Protein 6AR2 (pdb70)

Nearest PDB structures (foldseek):
  6ar2-assembly2_B  TM=9.999E-01  e=6.742E-25  Homo sapiens
  6a8w-assembly1_A  TM=8.180E-01  e=4.753E-08  Saccharomyces cerevisiae S288C
  4jon-assembly3_C  TM=7.088E-01  e=3.615E-04  Homo sapiens
  5z57-assembly1_X  TM=7.179E-01  e=4.543E-03  Homo sapiens
  5z58-assembly1_X  TM=6.685E-01  e=5.305E-03  Homo sapiens

InterPro domains:
  IPR000253 Forkhead-associated (FHA) domain [PF00498] (28-106)
  IPR000253 Forkhead-associated (FHA) domain [PS50006] (28-85)
  IPR000253 Forkhead-associated (FHA) domain [SM00240] (27-85)
  IPR008984 SMAD/FHA domain superfamily [SSF49879] (6-110)
  IPR051176 Centrosomal and Immune Signaling Modulators [PTHR15715] (25-823)
  IPR060406 SLMAP-like, first coiled-coil [PF27557] (163-230)
  IPR060407 Sarcolemmal membrane-associated protein, first coiled-coil [cd21911] (163-225)
  IPR060659 CCDC136/SLMAP, coiled-coil domain [PF28341] (496-789)

Structure (mmCIF, N/CA/C/O backbone):
data_6AR2
#
_entry.id   6AR2
#
_cell.length_a   38.758
_cell.length_b   70.534
_cell.length_c   91.015
_cell.angle_alpha   90.00
_cell.angle_beta   90.00
_cell.angle_gamma   90.00
#
_symmetry.space_group_name_H-M   'P 21 21 21'
#
loop_
_entity.id
_entity.type
_entity.pdbx_description
1 polymer 'Sarcolemmal membrane-associated protein'
2 polymer ASP-GLY-TPO-MET-LYS-ARG
3 water water
#
loop_
_atom_site.group_PDB
_atom_site.id
_atom_site.type_symbol
_atom_site.label_atom_id
_atom_site.label_alt_id
_atom_site.label_comp_id
_atom_site.label_asym_id
_atom_site.label_entity_id
_atom_site.label_seq_id
_atom_site.pdbx_PDB_ins_code
_atom_site.Cartn_x
_atom_site.Cartn_y
_atom_site.Cartn_z
_atom_site.occupancy
_atom_site.B_iso_or_equiv
_atom_site.auth_seq_id
_atom_site.auth_comp_id
_atom_site.auth_asym_id
_atom_site.auth_atom_id
_atom_site.pdbx_PDB_model_num
ATOM 1 N N . PRO A 1 2 ? 21.939 139.105 119.247 1.00 65.73 2 PRO A N 1
ATOM 2 C CA . PRO A 1 2 ? 20.865 140.012 119.662 1.00 52.61 2 PRO A CA 1
ATOM 3 C C . PRO A 1 2 ? 20.362 140.872 118.501 1.00 39.08 2 PRO A C 1
ATOM 4 O O . PRO A 1 2 ? 21.057 141.037 117.507 1.00 54.73 2 PRO A O 1
ATOM 15 N N . SER A 1 3 ? 19.156 141.407 118.637 1.00 39.66 3 SER A N 1
ATOM 16 C CA . SER A 1 3 ? 18.549 142.161 117.554 1.00 37.44 3 SER A CA 1
ATOM 17 C C . SER A 1 3 ? 18.813 143.646 117.724 1.00 32.00 3 SER A C 1
ATOM 18 O O . SER A 1 3 ? 18.910 144.150 118.849 1.00 33.18 3 SER A O 1
ATOM 25 N N . ALA A 1 4 ? 18.916 144.347 116.590 1.00 31.72 4 ALA A N 1
ATOM 26 C CA . ALA A 1 4 ? 18.835 145.799 116.609 1.00 26.27 4 ALA A CA 1
ATOM 27 C C . ALA A 1 4 ? 17.487 146.238 117.151 1.00 25.29 4 ALA A C 1
ATOM 28 O O . ALA A 1 4 ? 16.492 145.517 117.057 1.00 29.35 4 ALA A O 1
ATOM 35 N N . LEU A 1 5 ? 17.451 147.438 117.731 1.00 26.95 5 LEU A N 1
ATOM 36 C CA . LEU A 1 5 ? 16.277 147.918 118.448 1.00 26.24 5 LEU A CA 1
ATOM 37 C C . LEU A 1 5 ? 15.979 149.356 118.070 1.00 22.95 5 LEU A C 1
ATOM 38 O O . LEU A 1 5 ? 16.885 150.191 118.032 1.00 25.29 5 LEU A O 1
ATOM 54 N N . ALA A 1 6 ? 14.713 149.638 117.786 1.00 24.61 6 ALA A N 1
ATOM 55 C CA . ALA A 1 6 ? 14.233 150.996 117.574 1.00 24.14 6 ALA A CA 1
ATOM 56 C C . ALA A 1 6 ? 13.227 151.331 118.667 1.00 24.55 6 ALA A C 1
ATOM 57 O O . ALA A 1 6 ? 12.309 150.545 118.927 1.00 27.81 6 ALA A O 1
ATOM 64 N N . ILE A 1 7 ? 13.401 152.487 119.310 1.00 22.86 7 ILE A N 1
ATOM 65 C CA . ILE A 1 7 ? 12.449 152.988 120.305 1.00 23.17 7 ILE A CA 1
ATOM 66 C C . ILE A 1 7 ? 11.807 154.245 119.736 1.00 22.96 7 ILE A C 1
ATOM 67 O O . ILE A 1 7 ? 12.513 155.203 119.397 1.00 24.79 7 ILE A O 1
ATOM 83 N N . PHE A 1 8 ? 10.475 154.235 119.628 1.00 24.36 8 PHE A N 1
ATOM 84 C CA . PHE A 1 8 ? 9.715 155.390 119.157 1.00 24.09 8 PHE A CA 1
ATOM 85 C C . PHE A 1 8 ? 9.106 156.088 120.365 1.00 20.93 8 PHE A C 1
ATOM 86 O O . PHE A 1 8 ? 8.337 155.469 121.115 1.00 23.07 8 PHE A O 1
ATOM 103 N N . THR A 1 9 ? 9.450 157.360 120.570 1.00 24.52 9 THR A N 1
ATOM 104 C CA . THR A 1 9 ? 8.836 158.133 121.641 1.00 25.28 9 THR A CA 1
ATOM 105 C C . THR A 1 9 ? 8.064 159.321 121.084 1.00 24.08 9 THR A C 1
ATOM 106 O O . THR A 1 9 ? 8.459 159.936 120.086 1.00 26.28 9 THR A O 1
ATOM 117 N N . CYS A 1 10 ? 6.953 159.633 121.733 1.00 24.34 10 CYS A N 1
ATOM 118 C CA . CYS A 1 10 ? 6.005 160.599 121.209 1.00 23.11 10 CYS A CA 1
ATOM 119 C C . CYS A 1 10 ? 6.439 162.043 121.488 1.00 26.35 10 CYS A C 1
ATOM 120 O O . CYS A 1 10 ? 6.835 162.384 122.607 1.00 28.48 10 CYS A O 1
ATOM 128 N N . ARG A 1 11 ? 6.357 162.900 120.479 1.00 24.62 11 ARG A N 1
ATOM 129 C CA . ARG A 1 11 ? 6.743 164.301 120.608 1.00 24.74 11 ARG A CA 1
ATOM 130 C C . ARG A 1 11 ? 5.540 165.191 120.842 1.00 25.78 11 ARG A C 1
ATOM 131 O O . ARG A 1 11 ? 4.399 164.780 120.607 1.00 28.29 11 ARG A O 1
ATOM 152 N N . PRO A 1 12 ? 5.748 166.430 121.296 1.00 27.37 12 PRO A N 1
ATOM 153 C CA . PRO A 1 12 ? 4.600 167.224 121.763 1.00 28.68 12 PRO A CA 1
ATOM 154 C C . PRO A 1 12 ? 3.586 167.546 120.681 1.00 36.68 12 PRO A C 1
ATOM 155 O O . PRO A 1 12 ? 2.406 167.719 121.002 1.00 37.45 12 PRO A O 1
ATOM 166 N N . ASN A 1 13 ? 3.996 167.654 119.424 1.00 32.12 13 ASN A N 1
ATOM 167 C CA . ASN A 1 13 ? 3.075 168.000 118.351 1.00 35.59 13 ASN A CA 1
ATOM 168 C C . ASN A 1 13 ? 2.506 166.764 117.668 1.00 38.54 13 ASN A C 1
ATOM 169 O O . ASN A 1 13 ? 2.009 166.861 116.538 1.00 38.44 13 ASN A O 1
ATOM 180 N N . SER A 1 14 ? 2.560 165.613 118.334 1.00 30.74 14 SER A N 1
ATOM 181 C CA . SER A 1 14 ? 2.091 164.355 117.778 1.00 27.87 14 SER A CA 1
ATOM 182 C C . SER A 1 14 ? 0.699 164.026 118.297 1.00 28.64 14 SER A C 1
ATOM 183 O O . SER A 1 14 ? 0.335 164.360 119.427 1.00 28.73 14 SER A O 1
ATOM 191 N N . HIS A 1 15 ? -0.047 163.299 117.475 1.00 27.61 15 HIS A N 1
ATOM 192 C CA . HIS A 1 15 ? -1.141 162.505 118.002 1.00 27.81 15 HIS A CA 1
ATOM 193 C C . HIS A 1 15 ? -0.570 161.578 119.070 1.00 25.03 15 HIS A C 1
ATOM 194 O O . HIS A 1 15 ? 0.478 160.965 118.843 1.00 24.60 15 HIS A O 1
ATOM 208 N N . PRO A 1 16 ? -1.166 161.506 120.260 1.00 25.96 16 PRO A N 1
ATOM 209 C CA . PRO A 1 16 ? -0.513 160.785 121.358 1.00 29.96 16 PRO A CA 1
ATOM 210 C C . PRO A 1 16 ? -0.385 159.305 121.069 1.00 27.23 16 PRO A C 1
ATOM 211 O O . PRO A 1 16 ? -1.299 158.685 120.517 1.00 29.91 16 PRO A O 1
ATOM 222 N N . PHE A 1 17 ? 0.751 158.738 121.464 1.00 25.03 17 PHE A N 1
ATOM 223 C CA . PHE A 1 17 ? 0.937 157.298 121.453 1.00 25.62 17 PHE A CA 1
ATOM 224 C C . PHE A 1 17 ? 1.920 156.913 122.552 1.00 25.98 17 PHE A C 1
ATOM 225 O O . PHE A 1 17 ? 2.738 157.728 122.999 1.00 27.23 17 PHE A O 1
ATOM 242 N N . GLN A 1 18 ? 1.815 155.657 122.988 1.00 28.79 18 GLN A N 1
ATOM 243 C CA . GLN A 1 18 ? 2.683 155.116 124.030 1.00 28.10 18 GLN A CA 1
ATOM 244 C C . GLN A 1 18 ? 3.976 154.591 123.430 1.00 25.47 18 GLN A C 1
ATOM 245 O O . GLN A 1 18 ? 3.992 154.046 122.318 1.00 26.17 18 GLN A O 1
ATOM 259 N N . GLU A 1 19 ? 5.064 154.770 124.178 1.00 25.20 19 GLU A N 1
ATOM 260 C CA . GLU A 1 19 ? 6.399 154.479 123.684 1.00 22.83 19 GLU A CA 1
ATOM 261 C C . GLU A 1 19 ? 6.474 153.059 123.137 1.00 22.67 19 GLU A C 1
ATOM 262 O O . GLU A 1 19 ? 5.966 152.116 123.743 1.00 25.12 19 GLU A O 1
ATOM 274 N N . ARG A 1 20 ? 7.129 152.904 121.982 1.00 23.96 20 ARG A N 1
ATOM 275 C CA . ARG A 1 20 ? 7.216 151.617 121.312 1.00 21.31 20 ARG A CA 1
ATOM 276 C C . ARG A 1 20 ? 8.647 151.096 121.357 1.00 25.17 20 ARG A C 1
ATOM 277 O O . ARG A 1 20 ? 9.596 151.840 121.078 1.00 26.03 20 ARG A O 1
ATOM 298 N N . HIS A 1 21 ? 8.798 149.824 121.705 1.00 25.90 21 HIS A N 1
ATOM 299 C CA . HIS A 1 21 ? 10.087 149.134 121.649 1.00 22.39 21 HIS A CA 1
ATOM 300 C C . HIS A 1 21 ? 10.006 148.073 120.556 1.00 24.68 21 HIS A C 1
ATOM 301 O O . HIS A 1 21 ? 9.401 147.016 120.749 1.00 26.52 21 HIS A O 1
ATOM 315 N N . VAL A 1 22 ? 10.641 148.339 119.422 1.00 24.23 22 VAL A N 1
ATOM 316 C CA . VAL A 1 22 ? 10.437 147.547 118.216 1.00 26.04 22 VAL A CA 1
ATOM 317 C C . VAL A 1 22 ? 11.762 146.893 117.859 1.00 25.45 22 VAL A C 1
ATOM 318 O O . VAL A 1 22 ? 12.716 147.558 117.435 1.00 25.74 22 VAL A O 1
ATOM 331 N N . TYR A 1 23 ? 11.806 145.584 117.988 1.00 26.79 23 TYR A N 1
ATOM 332 C CA . TYR A 1 23 ? 12.994 144.848 117.610 1.00 26.56 23 TYR A CA 1
ATOM 333 C C . TYR A 1 23 ? 13.001 144.626 116.103 1.00 30.11 23 TYR A C 1
ATOM 334 O O . TYR A 1 23 ? 11.960 144.379 115.484 1.00 32.37 23 TYR A O 1
ATOM 352 N N . LEU A 1 24 ? 14.176 144.813 115.492 1.00 24.50 24 LEU A N 1
ATOM 353 C CA . LEU A 1 24 ? 14.306 144.797 114.043 1.00 24.41 24 LEU A CA 1
ATOM 354 C C . LEU A 1 24 ? 15.016 143.530 113.573 1.00 30.70 24 LEU A C 1
ATOM 355 O O . LEU A 1 24 ? 15.923 143.596 112.745 1.00 37.65 24 LEU A O 1
ATOM 371 N N . ASP A 1 25 ? 14.588 142.379 114.091 1.00 34.33 25 ASP A N 1
ATOM 372 C CA . ASP A 1 25 ? 15.059 141.107 113.555 1.00 36.68 25 ASP A CA 1
ATOM 373 C C . ASP A 1 25 ? 14.693 140.976 112.085 1.00 39.99 25 ASP A C 1
ATOM 374 O O . ASP A 1 25 ? 15.481 140.463 111.281 1.00 41.70 25 ASP A O 1
ATOM 383 N N . GLU A 1 26 ? 13.512 141.450 111.713 1.00 34.63 26 GLU A N 1
ATOM 384 C CA . GLU A 1 26 ? 13.099 141.570 110.327 1.00 32.64 26 GLU A CA 1
ATOM 385 C C . GLU A 1 26 ? 12.575 142.977 110.124 1.00 26.86 26 GLU A C 1
ATOM 386 O O . GLU A 1 26 ? 12.325 143.703 111.095 1.00 28.05 26 GLU A O 1
ATOM 398 N N . PRO A 1 27 ? 12.399 143.401 108.876 1.00 24.48 27 PRO A N 1
ATOM 399 C CA . PRO A 1 27 ? 11.858 144.738 108.643 1.00 26.46 27 PRO A CA 1
ATOM 400 C C . PRO A 1 27 ? 10.462 144.843 109.233 1.00 27.90 27 PRO A C 1
ATOM 401 O O . PRO A 1 27 ? 9.676 143.892 109.190 1.00 29.58 27 PRO A O 1
ATOM 412 N N . ILE A 1 28 ? 10.156 146.018 109.757 1.00 22.70 28 ILE A N 1
ATOM 413 C CA . ILE A 1 28 ? 8.903 146.268 110.461 1.00 24.39 28 ILE A CA 1
ATOM 414 C C . ILE A 1 28 ? 8.066 147.248 109.667 1.00 21.94 28 ILE A C 1
ATOM 415 O O . ILE A 1 28 ? 8.568 148.274 109.180 1.00 23.10 28 ILE A O 1
ATOM 431 N N . LYS A 1 29 ? 6.796 146.894 109.505 1.00 21.79 29 LYS A N 1
ATOM 432 C CA . LYS A 1 29 ? 5.825 147.739 108.839 1.00 23.61 29 LYS A CA 1
ATOM 433 C C . LYS A 1 29 ? 5.316 148.809 109.787 1.00 23.97 29 LYS A C 1
ATOM 434 O O . LYS A 1 29 ? 4.828 148.513 110.881 1.00 26.19 29 LYS A O 1
ATOM 453 N N . ILE A 1 30 ? 5.429 150.041 109.364 1.00 19.62 30 ILE A N 1
ATOM 454 C CA . ILE A 1 30 ? 4.783 151.155 110.018 1.00 20.22 30 ILE A CA 1
ATOM 455 C C . ILE A 1 30 ? 3.463 151.408 109.302 1.00 20.95 30 ILE A C 1
ATOM 456 O O . ILE A 1 30 ? 3.444 151.566 108.083 1.00 21.09 30 ILE A O 1
ATOM 472 N N . GLY A 1 31 ? 2.364 151.452 110.046 1.00 21.02 31 GLY A N 1
ATOM 473 C CA . GLY A 1 31 ? 1.102 151.697 109.381 1.00 23.53 31 GLY A CA 1
ATOM 474 C C . GLY A 1 31 ? -0.047 151.822 110.342 1.00 20.74 31 GLY A C 1
ATOM 475 O O . GLY A 1 31 ? 0.106 151.716 111.561 1.00 22.30 31 GLY A O 1
ATOM 479 N N . ARG A 1 32 ? -1.211 152.048 109.759 1.00 21.36 32 ARG A N 1
ATOM 480 C CA . ARG A 1 32 ? -2.406 152.331 110.535 1.00 23.75 32 ARG A CA 1
ATOM 481 C C . ARG A 1 32 ? -3.020 151.045 111.069 1.00 23.51 32 ARG A C 1
ATOM 482 O O . ARG A 1 32 ? -3.000 149.996 110.414 1.00 27.79 32 ARG A O 1
ATOM 503 N N . SER A 1 33 ? -3.585 151.160 112.279 1.00 26.14 33 SER A N 1
ATOM 504 C CA . SER A 1 33 ? -4.331 150.092 112.927 1.00 27.20 33 SER A CA 1
ATOM 505 C C . SER A 1 33 ? -5.557 149.677 112.114 1.00 29.91 33 SER A C 1
ATOM 506 O O . SER A 1 33 ? -6.296 150.519 111.624 1.00 29.39 33 SER A O 1
ATOM 514 N N . VAL A 1 34 ? -5.754 148.358 111.996 1.00 35.36 34 VAL A N 1
ATOM 515 C CA . VAL A 1 34 ? -6.941 147.740 111.417 1.00 60.69 34 VAL A CA 1
ATOM 516 C C . VAL A 1 34 ? -7.121 146.411 112.137 1.00 50.83 34 VAL A C 1
ATOM 517 O O . VAL A 1 34 ? -6.169 145.846 112.683 1.00 62.63 34 VAL A O 1
ATOM 530 N N . ALA A 1 35 ? -8.36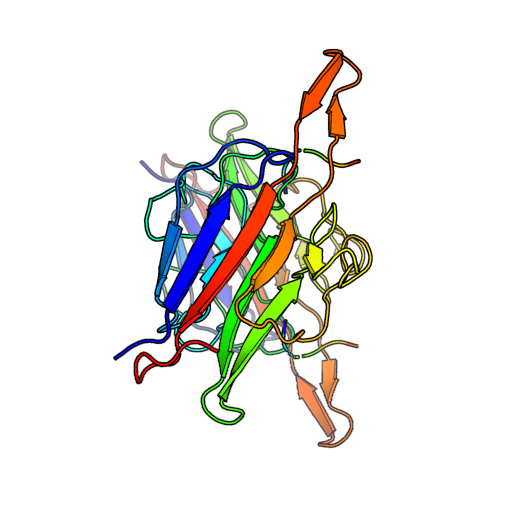2 145.919 112.168 1.00 48.01 35 ALA A N 1
ATOM 531 C CA . ALA A 1 35 ? -8.673 144.758 113.001 1.00 49.49 35 ALA A CA 1
ATOM 532 C C . ALA A 1 35 ? -7.629 143.649 112.879 1.00 78.90 35 ALA A C 1
ATOM 533 O O . ALA A 1 35 ? -7.425 142.891 113.833 1.00 72.31 35 ALA A O 1
ATOM 540 N N . ARG A 1 36 ? -6.954 143.540 111.723 1.00 95.54 36 ARG A N 1
ATOM 541 C CA . ARG A 1 36 ? -5.930 142.507 111.545 1.00 99.44 36 ARG A CA 1
ATOM 542 C C . ARG A 1 36 ? -4.609 142.865 112.233 1.00 91.88 36 ARG A C 1
ATOM 543 O O . ARG A 1 36 ? -3.852 141.964 112.616 1.00 85.07 36 ARG A O 1
ATOM 564 N N . CYS A 1 37 ? -4.315 144.152 112.414 1.00 82.48 37 CYS A N 1
ATOM 565 C CA . CYS A 1 37 ? -3.129 144.570 113.154 1.00 64.41 37 CYS A CA 1
ATOM 566 C C . CYS A 1 37 ? -3.519 145.722 114.071 1.00 44.09 37 CYS A C 1
ATOM 567 O O . CYS A 1 37 ? -3.988 146.759 113.595 1.00 45.90 37 CYS A O 1
ATOM 575 N N . ARG A 1 38 ? -3.368 145.538 115.376 1.00 40.18 38 ARG A N 1
ATOM 576 C CA . ARG A 1 38 ? -3.662 146.614 116.311 1.00 33.89 38 ARG A CA 1
ATOM 577 C C . ARG A 1 38 ? -2.379 147.150 116.916 1.00 29.23 38 ARG A C 1
ATOM 578 O O . ARG A 1 38 ? -1.342 146.477 116.901 1.00 32.19 38 ARG A O 1
ATOM 599 N N . PRO A 1 39 ? -2.410 148.374 117.447 1.00 28.78 39 PRO A N 1
ATOM 600 C CA . PRO A 1 39 ? -1.225 148.904 118.121 1.00 27.05 39 PRO A CA 1
ATOM 601 C C . PRO A 1 39 ? -0.808 148.009 119.273 1.00 26.43 39 PRO A C 1
ATOM 602 O O . PRO A 1 39 ? -1.648 147.456 119.991 1.00 29.20 39 PRO A O 1
ATOM 613 N N . ALA A 1 40 ? 0.503 147.864 119.435 1.00 26.11 40 ALA A N 1
ATOM 614 C CA . ALA A 1 40 ? 1.067 147.221 120.614 1.00 26.78 40 ALA A CA 1
ATOM 615 C C . ALA A 1 40 ? 2.349 147.941 121.016 1.00 25.24 40 ALA A C 1
ATOM 616 O O . ALA A 1 40 ? 2.999 148.612 120.208 1.00 26.56 40 ALA A O 1
ATOM 623 N N . GLN A 1 41 ? 2.719 147.766 122.284 1.00 27.70 41 GLN A N 1
ATOM 624 C CA . GLN A 1 41 ? 3.928 148.387 122.783 1.00 25.31 41 GLN A CA 1
ATOM 625 C C . GLN A 1 41 ? 5.156 147.959 121.995 1.00 24.93 41 GLN A C 1
ATOM 626 O O . GLN A 1 41 ? 6.146 148.693 121.965 1.00 26.98 41 GLN A O 1
ATOM 640 N N . ASN A 1 42 ? 5.118 146.798 121.341 1.00 25.21 42 ASN A N 1
ATOM 641 C CA . ASN A 1 42 ? 6.293 146.299 120.642 1.00 23.18 42 ASN A CA 1
ATOM 642 C C . ASN A 1 42 ? 6.093 146.271 119.141 1.00 23.38 42 ASN A C 1
ATOM 643 O O . ASN A 1 42 ? 6.779 145.508 118.453 1.00 26.36 42 ASN A O 1
ATOM 654 N N . ASN A 1 43 ? 5.181 147.097 118.617 1.00 23.22 43 ASN A N 1
ATOM 655 C CA . ASN A 1 43 ? 5.078 147.261 117.165 1.00 21.36 43 ASN A CA 1
ATOM 656 C C . ASN A 1 43 ? 4.980 148.742 116.796 1.00 22.32 43 ASN A C 1
ATOM 657 O O . ASN A 1 43 ? 5.038 149.633 117.645 1.00 22.24 43 ASN A O 1
ATOM 668 N N . ALA A 1 44 ? 4.948 149.008 115.490 1.00 22.67 44 ALA A N 1
ATOM 669 C CA . ALA A 1 44 ? 4.876 150.368 114.969 1.00 22.05 44 ALA A CA 1
ATOM 670 C C . ALA A 1 44 ? 3.576 150.560 114.188 1.00 20.69 44 ALA A C 1
ATOM 671 O O . ALA A 1 44 ? 3.526 151.163 113.103 1.00 21.84 44 ALA A O 1
ATOM 678 N N . THR A 1 45 ? 2.502 150.011 114.745 1.00 21.18 45 THR A N 1
ATOM 679 C CA . THR A 1 45 ? 1.160 150.186 114.235 1.00 22.40 45 THR A CA 1
ATOM 680 C C . THR A 1 45 ? 0.449 151.207 115.098 1.00 22.49 45 THR A C 1
ATOM 681 O O . THR A 1 45 ? 0.446 151.082 116.324 1.00 23.37 45 THR A O 1
ATOM 692 N N . PHE A 1 46 ? -0.195 152.178 114.465 1.00 23.04 46 PHE A N 1
ATOM 693 C CA . PHE A 1 46 ? -0.744 153.323 115.182 1.00 24.16 46 PHE A CA 1
ATOM 694 C C . PHE A 1 46 ? -2.211 153.533 114.847 1.00 24.53 46 PHE A C 1
ATOM 695 O O . PHE A 1 46 ? -2.607 153.490 113.675 1.00 26.16 46 PHE A O 1
ATOM 712 N N . ASP A 1 47 ? -3.000 153.832 115.872 1.00 26.15 47 ASP A N 1
ATOM 713 C CA . ASP A 1 47 ? -4.405 154.191 115.683 1.00 28.36 47 ASP A CA 1
ATOM 714 C C . ASP A 1 47 ? -4.453 155.680 115.349 1.00 31.58 47 ASP A C 1
ATOM 715 O O . ASP A 1 47 ? -4.779 156.533 116.170 1.00 34.43 47 ASP A O 1
ATOM 724 N N . CYS A 1 48 ? -4.148 155.978 114.087 1.00 26.54 48 CYS A N 1
ATOM 725 C CA . CYS A 1 48 ? -3.987 157.339 113.597 1.00 24.81 48 CYS A CA 1
ATOM 726 C C . CYS A 1 48 ? -4.492 157.364 112.165 1.00 24.29 48 CYS A C 1
ATOM 727 O O . CYS A 1 48 ? -3.906 156.695 111.318 1.00 27.23 48 CYS A O 1
ATOM 735 N N . LYS A 1 49 ? -5.557 158.127 111.903 1.00 25.72 49 LYS A N 1
ATOM 736 C CA . LYS A 1 49 ? -6.288 157.976 110.644 1.00 25.63 49 LYS A CA 1
ATOM 737 C C . LYS A 1 49 ? -5.523 158.494 109.441 1.00 28.30 49 LYS A C 1
ATOM 738 O O . LYS A 1 49 ? -5.829 158.079 108.326 1.00 26.66 49 LYS A O 1
ATOM 757 N N . VAL A 1 50 ? -4.531 159.371 109.623 1.00 25.09 50 VAL A N 1
ATOM 758 C CA . VAL A 1 50 ? -3.811 159.923 108.486 1.00 25.31 50 VAL A CA 1
ATOM 759 C C . VAL A 1 50 ? -2.619 159.071 108.090 1.00 26.53 50 VAL A C 1
ATOM 760 O O . VAL A 1 50 ? -1.936 159.403 107.117 1.00 25.44 50 VAL A O 1
ATOM 773 N N . LEU A 1 51 ? -2.366 157.972 108.792 1.00 24.64 51 LEU A N 1
ATOM 774 C CA . LEU A 1 51 ? -1.337 157.015 108.411 1.00 22.42 51 LEU A CA 1
ATOM 775 C C . LEU A 1 51 ? -1.918 156.035 107.408 1.00 22.64 51 LEU A C 1
ATOM 776 O O . LEU A 1 51 ? -3.070 155.606 107.531 1.00 24.65 51 LEU A O 1
ATOM 792 N N . SER A 1 52 ? -1.104 155.667 106.431 1.00 21.90 52 SER A N 1
ATOM 793 C CA . SER A 1 52 ? -1.508 154.671 105.462 1.00 22.38 52 SER A CA 1
ATOM 794 C C . SER A 1 52 ? -1.466 153.280 106.079 1.00 20.68 52 SER A C 1
ATOM 795 O O . SER A 1 52 ? -0.760 153.027 107.067 1.00 21.66 52 SER A O 1
ATOM 803 N N . ARG A 1 53 ? -2.251 152.368 105.503 1.00 20.32 53 ARG A N 1
ATOM 804 C CA . ARG A 1 53 ? -2.201 150.978 105.956 1.00 23.02 53 ARG A CA 1
ATOM 805 C C . ARG A 1 53 ? -0.780 150.444 105.868 1.00 21.33 53 ARG A C 1
ATOM 806 O O . ARG A 1 53 ? -0.268 149.805 106.803 1.00 24.10 53 ARG A O 1
ATOM 827 N N . ASN A 1 54 ? -0.147 150.620 104.705 1.00 20.07 54 ASN A N 1
ATOM 828 C CA . ASN A 1 54 ? 1.236 150.249 104.479 1.00 20.74 54 ASN A CA 1
ATOM 829 C C . ASN A 1 54 ? 2.018 151.539 104.277 1.00 21.80 54 ASN A C 1
ATOM 830 O O . ASN A 1 54 ? 2.300 151.943 103.150 1.00 23.43 54 ASN A O 1
ATOM 841 N N . HIS A 1 55 ? 2.414 152.168 105.374 1.00 18.86 55 HIS A N 1
ATOM 842 C CA . HIS A 1 55 ? 2.946 153.519 105.305 1.00 19.25 55 HIS A CA 1
ATOM 843 C C . HIS A 1 55 ? 4.447 153.559 105.032 1.00 20.01 55 HIS A C 1
ATOM 844 O O . HIS A 1 55 ? 4.919 154.288 104.142 1.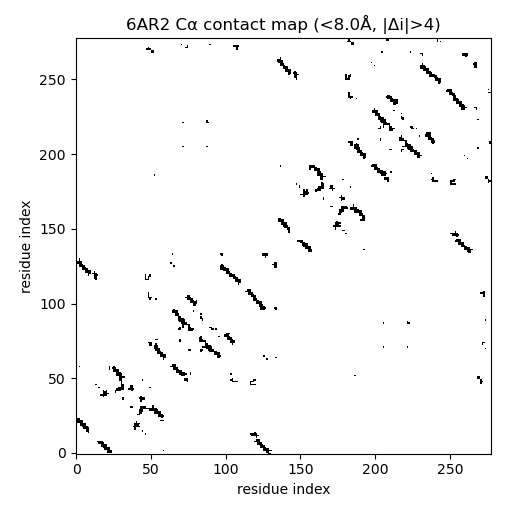00 19.92 55 HIS A O 1
ATOM 858 N N . ALA A 1 56 ? 5.214 152.750 105.752 1.00 18.36 56 ALA A N 1
ATOM 859 C CA . ALA A 1 56 ? 6.663 152.767 105.628 1.00 19.02 56 ALA A CA 1
ATOM 860 C C . ALA A 1 56 ? 7.210 151.452 106.174 1.00 19.06 56 ALA A C 1
ATOM 861 O O . ALA A 1 56 ? 6.476 150.634 106.739 1.00 20.13 56 ALA A O 1
ATOM 868 N N . LEU A 1 57 ? 8.506 151.241 105.941 1.00 20.82 57 LEU A N 1
ATOM 869 C CA . LEU A 1 57 ? 9.272 150.101 106.445 1.00 20.30 57 LEU A CA 1
ATOM 870 C C . LEU A 1 57 ? 10.475 150.652 107.189 1.00 18.52 57 LEU A C 1
ATOM 871 O O . LEU A 1 57 ? 11.098 151.629 106.738 1.00 20.69 57 LEU A O 1
ATOM 887 N N . VAL A 1 58 ? 10.833 150.008 108.310 1.00 19.56 58 VAL A N 1
ATOM 888 C CA . VAL A 1 58 ? 12.034 150.363 109.044 1.00 18.98 58 VAL A CA 1
ATOM 889 C C . VAL A 1 58 ? 12.825 149.088 109.270 1.00 20.47 58 VAL A C 1
ATOM 890 O O . VAL A 1 58 ? 12.245 148.041 109.574 1.00 21.11 58 VAL A O 1
ATOM 903 N N . TRP A 1 59 ? 14.137 149.153 109.054 1.00 20.52 59 TRP A N 1
ATOM 904 C CA . TRP A 1 59 ? 14.956 147.952 109.216 1.00 21.23 59 TRP A CA 1
ATOM 905 C C . TRP A 1 59 ? 16.406 148.316 109.479 1.00 21.82 59 TRP A C 1
ATOM 906 O O . TRP A 1 59 ? 16.823 149.463 109.349 1.00 21.65 59 TRP A O 1
ATOM 927 N N . PHE A 1 60 ? 17.161 147.301 109.880 1.00 20.03 60 PHE A N 1
ATOM 928 C CA . PHE A 1 60 ? 18.590 147.403 110.099 1.00 19.74 60 PHE A CA 1
ATOM 929 C C . PHE A 1 60 ? 19.318 146.586 109.048 1.00 21.38 60 PHE A C 1
ATOM 930 O O . PHE A 1 60 ? 18.970 145.426 108.805 1.00 23.26 60 PHE A O 1
ATOM 947 N N . ASP A 1 61 ? 20.330 147.189 108.431 1.00 23.54 61 ASP A N 1
ATOM 948 C CA . ASP A 1 61 ? 21.108 146.559 107.371 1.00 27.26 61 ASP A CA 1
ATOM 949 C C . ASP A 1 61 ? 22.467 146.158 107.931 1.00 23.26 61 ASP A C 1
ATOM 950 O O . ASP A 1 61 ? 23.296 147.013 108.261 1.00 24.58 61 ASP A O 1
ATOM 959 N N . HIS A 1 62 ? 22.702 144.847 108.029 1.00 26.19 62 HIS A N 1
ATOM 960 C CA . HIS A 1 62 ? 23.926 144.348 108.623 1.00 26.94 62 HIS A CA 1
ATOM 961 C C . HIS A 1 62 ? 25.158 144.705 107.801 1.00 25.69 62 HIS A C 1
ATOM 962 O O . HIS A 1 62 ? 26.232 144.924 108.368 1.00 29.33 62 HIS A O 1
ATOM 976 N N . LYS A 1 63 ? 25.024 144.792 106.476 1.00 25.70 63 LYS A N 1
ATOM 977 C CA . LYS A 1 63 ? 26.189 145.082 105.650 1.00 26.87 63 LYS A CA 1
ATOM 978 C C . LYS A 1 63 ? 26.719 146.489 105.898 1.00 23.61 63 LYS A C 1
ATOM 979 O O . LYS A 1 63 ? 27.937 146.687 106.007 1.00 25.87 63 LYS A O 1
ATOM 998 N N . THR A 1 64 ? 25.833 147.484 105.924 1.00 25.30 64 THR A N 1
ATOM 999 C CA . THR A 1 64 ? 26.259 148.871 106.116 1.00 23.15 64 THR A CA 1
ATOM 1000 C C . THR A 1 64 ? 26.330 149.259 107.580 1.00 25.74 64 THR A C 1
ATOM 1001 O O . THR A 1 64 ? 26.974 150.256 107.910 1.00 27.96 64 THR A O 1
ATOM 1012 N N . GLY A 1 65 ? 25.675 148.504 108.449 1.00 24.00 65 GLY A N 1
ATOM 1013 C CA . GLY A 1 65 ? 25.566 148.885 109.845 1.00 23.01 65 GLY A CA 1
ATOM 1014 C C . GLY A 1 65 ? 24.664 150.073 110.078 1.00 26.31 65 GLY A C 1
ATOM 1015 O O . GLY A 1 65 ? 24.761 150.742 111.115 1.00 25.18 65 GLY A O 1
ATOM 1019 N N . LYS A 1 66 ? 23.784 150.358 109.130 1.00 23.57 66 LYS A N 1
ATOM 1020 C CA . LYS A 1 66 ? 22.907 151.506 109.196 1.00 21.87 66 LYS A CA 1
ATOM 1021 C C . LYS A 1 66 ? 21.447 151.085 109.297 1.00 21.25 66 LYS A C 1
ATOM 1022 O O . LYS A 1 66 ? 21.055 149.982 108.896 1.00 23.28 66 LYS A O 1
ATOM 1041 N N . PHE A 1 67 ? 20.653 151.993 109.856 1.00 22.05 67 PHE A N 1
ATOM 1042 C CA . PHE A 1 67 ? 19.201 151.859 109.931 1.00 22.47 67 PHE A CA 1
ATOM 1043 C C . PHE A 1 67 ? 18.555 152.661 108.812 1.00 19.47 67 PHE A C 1
ATOM 1044 O O . PHE A 1 67 ? 19.027 153.748 108.453 1.00 21.72 67 PHE A O 1
ATOM 1061 N N . TYR A 1 68 ? 17.481 152.110 108.246 1.00 21.18 68 TYR A N 1
ATOM 1062 C CA . TYR A 1 68 ? 16.807 152.749 107.122 1.00 21.04 68 TYR A CA 1
ATOM 1063 C C . TYR A 1 68 ? 15.303 152.834 107.354 1.00 22.36 68 TYR A C 1
ATOM 1064 O O . TYR A 1 68 ? 14.680 151.967 107.976 1.00 21.27 68 TYR A O 1
ATOM 1082 N N . LEU A 1 69 ? 14.733 153.893 106.788 1.00 21.47 69 LEU A N 1
ATOM 1083 C CA . LEU A 1 69 ? 13.304 154.107 106.700 1.00 18.32 69 LEU A CA 1
ATOM 1084 C C . LEU A 1 69 ? 12.949 154.252 105.232 1.00 21.11 69 LEU A C 1
ATOM 1085 O O . LEU A 1 69 ? 13.686 154.892 104.481 1.00 22.74 69 LEU A O 1
ATOM 1101 N N . GLN A 1 70 ? 11.845 153.646 104.819 1.00 19.57 70 GLN A N 1
ATOM 1102 C CA . GLN A 1 70 ? 11.427 153.747 103.424 1.00 21.18 70 GLN A CA 1
ATOM 1103 C C . GLN A 1 70 ? 9.934 153.996 103.398 1.00 20.33 70 GLN A C 1
ATOM 1104 O O . GLN A 1 70 ? 9.184 153.219 103.988 1.00 22.76 70 GLN A O 1
ATOM 1118 N N . ASP A 1 71 ? 9.511 155.037 102.673 1.00 21.08 71 ASP A N 1
ATOM 1119 C CA . ASP A 1 71 ? 8.099 155.297 102.459 1.00 21.05 71 ASP A CA 1
ATOM 1120 C C . ASP A 1 71 ? 7.572 154.383 101.359 1.00 22.42 71 ASP A C 1
ATOM 1121 O O . ASP A 1 71 ? 8.155 154.319 100.272 1.00 22.89 71 ASP A O 1
ATOM 1130 N N . THR A 1 72 ? 6.499 153.639 101.655 1.00 21.17 72 THR A N 1
ATOM 1131 C CA . THR A 1 72 ? 5.959 152.662 100.715 1.00 21.09 72 THR A CA 1
ATOM 1132 C C . THR A 1 72 ? 4.642 153.153 100.118 1.00 22.14 72 THR A C 1
ATOM 1133 O O . THR A 1 72 ? 3.582 152.542 100.312 1.00 23.28 72 THR A O 1
ATOM 1144 N N . LYS A 1 73 ? 4.721 154.260 99.384 1.00 21.79 73 LYS A N 1
ATOM 1145 C CA . LYS A 1 73 ? 3.586 154.847 98.656 1.00 21.74 73 LYS A CA 1
ATOM 1146 C C . LYS A 1 73 ? 2.513 155.363 99.617 1.00 23.07 73 LYS A C 1
ATOM 1147 O O . LYS A 1 73 ? 1.319 155.233 99.376 1.00 26.39 73 LYS A O 1
ATOM 1166 N N . SER A 1 74 ? 2.945 155.994 100.694 1.00 21.92 74 SER A N 1
ATOM 1167 C CA . SER A 1 74 ? 1.974 156.575 101.607 1.00 23.50 74 SER A CA 1
ATOM 1168 C C . SER A 1 74 ? 1.204 157.696 100.935 1.00 23.25 74 SER A C 1
ATOM 1169 O O . SER A 1 74 ? 1.694 158.368 100.026 1.00 24.38 74 SER A O 1
ATOM 1177 N N . SER A 1 75 ? -0.020 157.914 101.418 1.00 22.11 75 SER A N 1
ATOM 1178 C CA . SER A 1 75 ? -0.842 158.982 100.899 1.00 23.37 75 SER A CA 1
ATOM 1179 C C . SER A 1 75 ? -0.366 160.356 101.350 1.00 24.59 75 SER A C 1
ATOM 1180 O O . SER A 1 75 ? -0.396 161.308 100.557 1.00 28.95 75 SER A O 1
ATOM 1188 N N . ASN A 1 76 ? 0.016 160.494 102.623 1.00 22.87 76 ASN A N 1
ATOM 1189 C CA . ASN A 1 76 ? 0.268 161.792 103.236 1.00 24.99 76 ASN A CA 1
ATOM 1190 C C . ASN A 1 76 ? 1.730 162.072 103.555 1.00 28.09 76 ASN A C 1
ATOM 1191 O O . ASN A 1 76 ? 2.027 163.185 103.992 1.00 28.39 76 ASN A O 1
ATOM 1202 N N . GLY A 1 77 ? 2.639 161.122 103.360 1.00 23.14 77 GLY A N 1
ATOM 1203 C CA . GLY A 1 77 ? 4.046 161.443 103.449 1.00 24.22 77 GLY A CA 1
ATOM 1204 C C . GLY A 1 77 ? 4.709 160.885 104.702 1.00 20.84 77 GLY A C 1
ATOM 1205 O O . GLY A 1 77 ? 4.064 160.580 105.712 1.00 22.25 77 GLY A O 1
ATOM 1209 N N . THR A 1 78 ? 6.034 160.771 104.600 1.00 20.74 78 THR A N 1
ATOM 1210 C CA . THR A 1 78 ? 6.954 160.408 105.669 1.00 19.90 78 THR A CA 1
ATOM 1211 C C . THR A 1 78 ? 8.086 161.422 105.659 1.00 21.83 78 THR A C 1
ATOM 1212 O O . THR A 1 78 ? 8.505 161.873 104.591 1.00 22.29 78 THR A O 1
ATOM 1223 N N . PHE A 1 79 ? 8.577 161.785 106.848 1.00 21.43 79 PHE A N 1
ATOM 1224 C CA . PHE A 1 79 ? 9.572 162.832 106.954 1.00 20.40 79 PHE A CA 1
ATOM 1225 C C . PHE A 1 79 ? 10.656 162.443 107.956 1.00 23.88 79 PHE A C 1
ATOM 1226 O O . PHE A 1 79 ? 10.372 161.891 109.022 1.00 23.85 79 PHE A O 1
ATOM 1243 N N . ILE A 1 80 ? 11.899 162.764 107.617 1.00 22.41 80 ILE A N 1
ATOM 1244 C CA . ILE A 1 80 ? 13.038 162.655 108.516 1.00 20.67 80 ILE A CA 1
ATOM 1245 C C . ILE A 1 80 ? 13.584 164.059 108.731 1.00 23.83 80 ILE A C 1
ATOM 1246 O O . ILE A 1 80 ? 14.037 164.706 107.772 1.00 26.3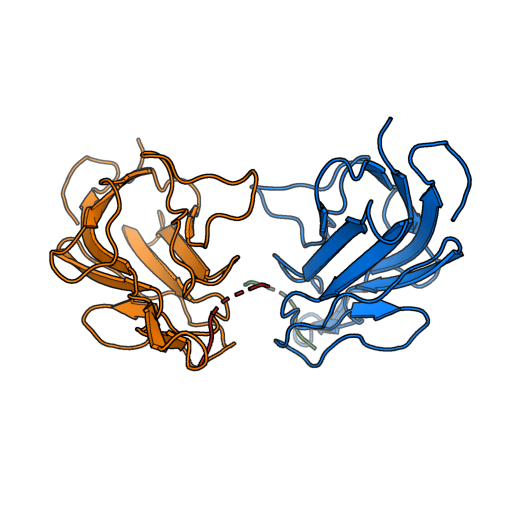5 80 ILE A O 1
ATOM 1262 N N . ASN A 1 81 ? 13.546 164.529 109.976 1.00 23.44 81 ASN A N 1
ATOM 1263 C CA . ASN A 1 81 ? 14.050 165.861 110.303 1.00 23.85 81 ASN A CA 1
ATOM 1264 C C . ASN A 1 81 ? 13.470 166.900 109.347 1.00 28.63 81 ASN A C 1
ATOM 1265 O O . ASN A 1 81 ? 14.168 167.758 108.809 1.00 30.48 81 ASN A O 1
ATOM 1276 N N . SER A 1 82 ? 12.167 166.793 109.123 1.00 27.98 82 SER A N 1
ATOM 1277 C CA . SER A 1 82 ? 11.343 167.715 108.361 1.00 29.41 82 SER A CA 1
ATOM 1278 C C . SER A 1 82 ? 11.473 167.524 106.854 1.00 33.66 82 SER A C 1
ATOM 1279 O O . SER A 1 82 ? 10.783 168.246 106.108 1.00 36.89 82 SER A O 1
ATOM 1287 N N . GLN A 1 83 ? 12.292 166.591 106.363 1.00 28.45 83 GLN A N 1
ATOM 1288 C CA . GLN A 1 83 ? 12.481 166.406 104.928 1.00 29.43 83 GLN A CA 1
ATOM 1289 C C . GLN A 1 83 ? 11.646 165.221 104.459 1.00 27.46 83 GLN A C 1
ATOM 1290 O O . GLN A 1 83 ? 11.802 164.107 104.966 1.00 25.90 83 GLN A O 1
ATOM 1304 N N . ARG A 1 84 ? 10.788 165.456 103.466 1.00 28.15 84 ARG A N 1
ATOM 1305 C CA . ARG A 1 84 ? 9.885 164.413 102.994 1.00 24.43 84 ARG A CA 1
ATOM 1306 C C . ARG A 1 84 ? 10.653 163.382 102.165 1.00 25.32 84 ARG A C 1
ATOM 1307 O O . ARG A 1 84 ? 11.524 163.735 101.360 1.00 28.38 84 ARG A O 1
ATOM 1328 N N . LEU A 1 85 ? 10.302 162.101 102.337 1.00 24.47 85 LEU A N 1
ATOM 1329 C CA . LEU A 1 85 ? 11.030 161.030 101.658 1.00 25.19 85 LEU A CA 1
ATOM 1330 C C . LEU A 1 85 ? 10.570 160.833 100.214 1.00 23.93 85 LEU A C 1
ATOM 1331 O O . LEU A 1 85 ? 11.402 160.591 99.321 1.00 27.53 85 LEU A O 1
ATOM 1347 N N . SER A 1 86 ? 9.264 160.911 99.964 1.00 25.94 86 SER A N 1
ATOM 1348 C CA . SER A 1 86 ? 8.730 160.696 98.625 1.00 27.51 86 SER A CA 1
ATOM 1349 C C . SER A 1 86 ? 7.442 161.479 98.453 1.00 25.50 86 SER A C 1
ATOM 1350 O O . SER A 1 86 ? 6.784 161.854 99.423 1.00 25.88 86 SER A O 1
ATOM 1358 N N . ARG A 1 87 ? 7.073 161.709 97.190 1.00 26.92 87 ARG A N 1
ATOM 1359 C CA . ARG A 1 87 ? 5.790 162.303 96.863 1.00 29.99 87 ARG A CA 1
ATOM 1360 C C . ARG A 1 87 ? 4.668 161.347 97.225 1.00 25.27 87 ARG A C 1
ATOM 1361 O O . ARG A 1 87 ? 4.880 160.153 97.420 1.00 27.27 87 ARG A O 1
ATOM 1382 N N . GLY A 1 88 ? 3.461 161.895 97.321 1.00 27.90 88 GLY A N 1
ATOM 1383 C CA . GLY A 1 88 ? 2.295 161.083 97.591 1.00 29.22 88 GLY A CA 1
ATOM 1384 C C . GLY A 1 88 ? 2.199 159.916 96.630 1.00 25.52 88 GLY A C 1
ATOM 1385 O O . GLY A 1 88 ? 2.369 160.078 95.421 1.00 27.97 88 GLY A O 1
ATOM 1389 N N . SER A 1 89 ? 1.955 158.727 97.179 1.00 27.74 89 SER A N 1
ATOM 1390 C CA . SER A 1 89 ? 1.763 157.501 96.424 1.00 26.01 89 SER A CA 1
ATOM 1391 C C . SER A 1 89 ? 3.005 157.067 95.664 1.00 30.18 89 SER A C 1
ATOM 1392 O O . SER A 1 89 ? 2.890 156.288 94.724 1.00 31.79 89 SER A O 1
ATOM 1400 N N . GLU A 1 90 ? 4.186 157.554 96.043 1.00 26.40 90 GLU A N 1
ATOM 1401 C CA . GLU A 1 90 ? 5.453 157.129 95.467 1.00 26.56 90 GLU A CA 1
ATOM 1402 C C . GLU A 1 90 ? 6.301 156.467 96.540 1.00 25.88 90 GLU A C 1
ATOM 1403 O O . GLU A 1 90 ? 6.156 156.744 97.734 1.00 26.45 90 GLU A O 1
ATOM 1415 N N . GLU A 1 91 ? 7.150 155.543 96.111 1.00 29.12 91 GLU A N 1
ATOM 1416 C CA . GLU A 1 91 ? 8.058 154.890 97.029 1.00 27.66 91 GLU A CA 1
ATOM 1417 C C . GLU A 1 91 ? 9.376 155.650 97.098 1.00 24.65 91 GLU A C 1
ATOM 1418 O O . GLU A 1 91 ? 9.884 156.126 96.080 1.00 31.22 91 GLU A O 1
ATOM 1430 N N . SER A 1 92 ? 9.912 155.759 98.269 1.00 24.40 92 SER A N 1
ATOM 1431 C CA . SER A 1 92 ? 11.214 156.378 98.434 1.00 27.78 92 SER A CA 1
ATOM 1432 C C . SER A 1 92 ? 12.295 155.319 98.333 1.00 27.03 92 SER A C 1
ATOM 1433 O O . SER A 1 92 ? 12.023 154.121 98.461 1.00 27.09 92 SER A O 1
ATOM 1441 N N . PRO A 1 93 ? 13.533 155.726 98.074 1.00 26.74 93 PRO A N 1
ATOM 1442 C CA . PRO A 1 93 ? 14.656 154.848 98.348 1.00 25.90 93 PRO A CA 1
ATOM 1443 C C . PRO A 1 93 ? 14.781 154.624 99.841 1.00 24.47 93 PRO A C 1
ATOM 1444 O O . PRO A 1 93 ? 14.123 155.302 100.642 1.00 25.55 93 PRO A O 1
ATOM 1455 N N . PRO A 1 94 ? 15.622 153.695 100.260 1.00 26.28 94 PRO A N 1
ATOM 1456 C CA . PRO A 1 94 ? 15.964 153.623 101.684 1.00 25.46 94 PRO A CA 1
ATOM 1457 C C . PRO A 1 94 ? 16.696 154.886 102.109 1.00 27.00 94 PRO A C 1
ATOM 1458 O O . PRO A 1 94 ? 17.630 155.343 101.433 1.00 28.98 94 PRO A O 1
ATOM 1469 N N . CYS A 1 95 ? 16.264 155.449 103.235 1.00 22.63 95 CYS A N 1
ATOM 1470 C CA . CYS A 1 95 ? 16.799 156.701 103.749 1.00 22.95 95 CYS A CA 1
ATOM 1471 C C . CYS A 1 95 ? 17.337 156.443 105.149 1.00 21.48 95 CYS A C 1
ATOM 1472 O O . CYS A 1 95 ? 16.615 155.948 106.018 1.00 23.11 95 CYS A O 1
ATOM 1480 N N . GLU A 1 96 ? 18.610 156.757 105.361 1.00 23.91 96 GLU A N 1
ATOM 1481 C CA . GLU A 1 96 ? 19.232 156.435 106.640 1.00 22.10 96 GLU A CA 1
ATOM 1482 C C . GLU A 1 96 ? 18.633 157.245 107.777 1.00 26.51 96 GLU A C 1
ATOM 1483 O O . GLU A 1 96 ? 18.384 158.448 107.643 1.00 26.24 96 GLU A O 1
ATOM 1495 N N . ILE A 1 97 ? 18.405 156.572 108.918 1.00 22.61 97 ILE A N 1
ATOM 1496 C CA . ILE A 1 97 ? 18.001 157.249 110.138 1.00 21.74 97 ILE A CA 1
ATOM 1497 C C . ILE A 1 97 ? 19.054 156.978 111.201 1.00 26.51 97 ILE A C 1
ATOM 1498 O O . ILE A 1 97 ? 19.728 155.945 111.189 1.00 23.83 97 ILE A O 1
ATOM 1514 N N . LEU A 1 98 ? 19.200 157.941 112.111 1.00 24.08 98 LEU A N 1
ATOM 1515 C CA . LEU A 1 98 ? 20.151 157.875 113.212 1.00 22.10 98 LEU A CA 1
ATOM 1516 C C . LEU A 1 98 ? 19.407 158.158 114.504 1.00 23.25 98 LEU A C 1
ATOM 1517 O O . LEU A 1 98 ? 18.351 158.787 114.499 1.00 23.89 98 LEU A O 1
ATOM 1533 N N . SER A 1 99 ? 19.988 157.695 115.612 1.00 24.93 99 SER A N 1
ATOM 1534 C CA . SER A 1 99 ? 19.365 157.895 116.907 1.00 21.89 99 SER A CA 1
ATOM 1535 C C . SER A 1 99 ? 19.218 159.393 117.173 1.00 24.41 99 SER A C 1
ATOM 1536 O O . SER A 1 99 ? 20.144 160.174 116.947 1.00 28.00 99 SER A O 1
ATOM 1544 N N . GLY A 1 100 ? 18.030 159.803 117.629 1.00 26.36 100 GLY A N 1
ATOM 1545 C CA . GLY A 1 100 ? 17.751 161.201 117.840 1.00 27.59 100 GLY A CA 1
ATOM 1546 C C . GLY A 1 100 ? 16.960 161.853 116.732 1.00 27.87 100 GLY A C 1
ATOM 1547 O O . GLY A 1 100 ? 16.487 162.979 116.907 1.00 28.06 100 GLY A O 1
ATOM 1551 N N . ASP A 1 101 ? 16.860 161.204 115.582 1.00 23.96 101 ASP A N 1
ATOM 1552 C CA . ASP A 1 101 ? 16.120 161.776 114.470 1.00 24.70 101 ASP A CA 1
ATOM 1553 C C . ASP A 1 101 ? 14.665 161.961 114.852 1.00 27.87 101 ASP A C 1
ATOM 1554 O O . ASP A 1 101 ? 14.112 161.206 115.661 1.00 25.32 101 ASP A O 1
ATOM 1563 N N . ILE A 1 102 ? 14.050 162.983 114.257 1.00 24.99 102 ILE A N 1
ATOM 1564 C CA . ILE A 1 102 ? 12.619 163.241 114.373 1.00 23.60 102 ILE A CA 1
ATOM 1565 C C . ILE A 1 102 ? 11.941 162.691 113.122 1.00 22.63 102 ILE A C 1
ATOM 1566 O O . ILE A 1 102 ? 12.194 163.156 112.005 1.00 23.93 102 ILE A O 1
ATOM 1582 N N . ILE A 1 103 ? 11.097 161.685 113.304 1.00 22.90 103 ILE A N 1
ATOM 1583 C CA . ILE A 1 103 ? 10.406 161.010 112.211 1.00 20.45 103 ILE A CA 1
ATOM 1584 C C . ILE A 1 103 ? 8.929 161.335 112.284 1.00 20.04 103 ILE A C 1
ATOM 1585 O O . ILE A 1 103 ? 8.314 161.246 113.351 1.00 23.66 103 ILE A O 1
ATOM 1601 N N . GLN A 1 104 ? 8.352 161.697 111.148 1.00 23.44 104 GLN A N 1
ATOM 1602 C CA . GLN A 1 104 ? 6.949 162.036 111.075 1.00 19.89 104 GLN A CA 1
ATOM 1603 C C . GLN A 1 104 ? 6.276 161.136 110.065 1.00 19.22 104 GLN A C 1
ATOM 1604 O O . GLN A 1 104 ? 6.778 160.960 108.950 1.00 21.00 104 GLN A O 1
ATOM 1618 N N . PHE A 1 105 ? 5.133 160.585 110.442 1.00 21.24 105 PHE A N 1
ATOM 1619 C CA . PHE A 1 105 ? 4.303 159.809 109.527 1.00 20.03 105 PHE A CA 1
ATOM 1620 C C . PHE A 1 105 ? 2.981 160.525 109.354 1.00 22.57 105 PHE A C 1
ATOM 1621 O O . PHE A 1 105 ? 2.248 160.737 110.331 1.00 22.63 105 PHE A O 1
ATOM 1638 N N . GLY A 1 106 ? 2.664 160.879 108.110 1.00 22.19 106 GLY A N 1
ATOM 1639 C CA . GLY A 1 106 ? 1.463 161.635 107.819 1.00 24.93 106 GLY A CA 1
ATOM 1640 C C . GLY A 1 106 ? 1.659 163.121 108.031 1.00 25.08 106 GLY A C 1
ATOM 1641 O O . GLY A 1 106 ? 2.748 163.621 108.329 1.00 25.51 106 GLY A O 1
ATOM 1645 N N . VAL A 1 107 ? 0.548 163.838 107.858 1.00 26.26 107 VAL A N 1
ATOM 1646 C CA . VAL A 1 107 ? 0.432 165.252 108.172 1.00 30.09 107 VAL A CA 1
ATOM 1647 C C . VAL A 1 107 ? -0.919 165.445 108.834 1.00 27.57 107 VAL A C 1
ATOM 1648 O O . VAL A 1 107 ? -1.802 164.591 108.743 1.00 28.77 107 VAL A O 1
ATOM 1661 N N . ASP A 1 108 ? -1.100 166.594 109.483 1.00 29.46 108 ASP A N 1
ATOM 1662 C CA . ASP A 1 108 ? -2.410 166.886 110.055 1.00 37.23 108 ASP A CA 1
ATOM 1663 C C . ASP A 1 108 ? -3.445 167.010 108.936 1.00 34.52 108 ASP A C 1
ATOM 1664 O O . ASP A 1 108 ? -3.180 167.594 107.882 1.00 36.64 108 ASP A O 1
ATOM 1673 N N . VAL A 1 109 ? -4.643 166.475 109.169 1.00 35.75 109 VAL A N 1
ATOM 1674 C CA . VAL A 1 109 ? -5.736 166.565 108.204 1.00 39.40 109 VAL A CA 1
ATOM 1675 C C . VAL A 1 109 ? -7.002 166.987 108.932 1.00 41.96 109 VAL A C 1
ATOM 1676 O O . VAL A 1 109 ? -7.392 166.363 109.925 1.00 42.48 109 VAL A O 1
ATOM 1689 N N . THR A 1 110 ? -7.651 168.035 108.431 1.00 41.33 110 THR A N 1
ATOM 1690 C CA . THR A 1 110 ? -8.950 168.455 108.933 1.00 43.91 110 THR A CA 1
ATOM 1691 C C . THR A 1 110 ? -10.051 167.782 108.123 1.00 50.07 110 THR A C 1
ATOM 1692 O O . THR A 1 110 ? -10.142 167.973 106.907 1.00 50.51 110 THR A O 1
ATOM 1703 N N . GLU A 1 111 ? -10.877 166.991 108.805 1.00 57.20 111 GLU A N 1
ATOM 1704 C CA . GLU A 1 111 ? -12.072 166.404 108.208 1.00 50.26 111 GLU A CA 1
ATOM 1705 C C . GLU A 1 111 ? -13.111 167.506 108.044 1.00 54.01 111 GLU A C 1
ATOM 1706 O O . GLU A 1 111 ? -13.633 168.037 109.030 1.00 53.06 111 GLU A O 1
ATOM 1718 N N . ASN A 1 112 ? -13.430 167.852 106.799 1.00 62.95 112 ASN A N 1
ATOM 1719 C CA . ASN A 1 112 ? -14.169 169.088 106.561 1.00 75.01 112 ASN A CA 1
ATOM 1720 C C . ASN A 1 112 ? -15.619 168.991 107.034 1.00 65.62 112 ASN A C 1
ATOM 1721 O O . ASN A 1 112 ? -16.163 169.969 107.557 1.00 85.68 112 ASN A O 1
ATOM 1732 N N . THR A 1 113 ? -16.269 167.836 106.867 1.00 50.88 113 THR A N 1
ATOM 1733 C CA . THR A 1 113 ? -17.690 167.770 107.207 1.00 56.81 113 THR A CA 1
ATOM 1734 C C . THR A 1 113 ? -17.912 167.721 108.713 1.00 53.98 113 THR A C 1
ATOM 1735 O O . THR A 1 113 ? -18.952 168.183 109.198 1.00 73.30 113 THR A O 1
ATOM 1746 N N . ARG A 1 114 ? -16.960 167.165 109.465 1.00 43.90 114 ARG A N 1
ATOM 1747 C CA . ARG A 1 114 ? -17.061 167.113 110.914 1.00 43.90 114 ARG A CA 1
ATOM 1748 C C . ARG A 1 114 ? -16.169 168.142 111.599 1.00 44.94 114 ARG A C 1
ATOM 1749 O O . ARG A 1 114 ? -16.242 168.282 112.821 1.00 47.93 114 ARG A O 1
ATOM 1770 N N . LYS A 1 115 ? -15.352 168.870 110.834 1.00 56.45 115 LYS A N 1
ATOM 1771 C CA . LYS A 1 115 ? -14.514 169.949 111.354 1.00 60.62 115 LYS A CA 1
ATOM 1772 C C . LYS A 1 115 ? -13.707 169.479 112.560 1.00 57.09 115 LYS A C 1
ATOM 1773 O O . LYS A 1 115 ? -13.622 170.146 113.594 1.00 57.76 115 LYS A O 1
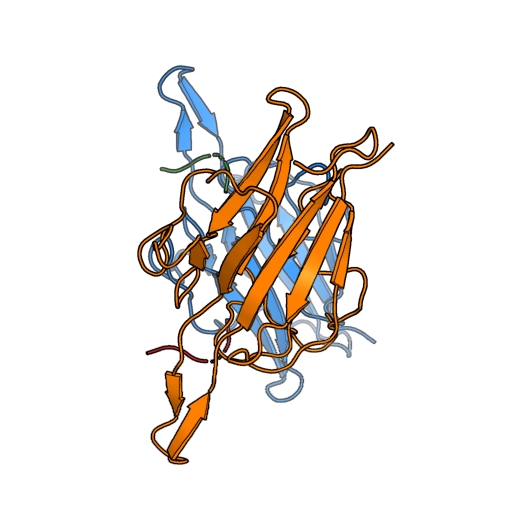ATOM 1792 N N . VAL A 1 116 ? -13.106 168.304 112.415 1.00 42.17 116 VAL A N 1
ATOM 1793 C CA . VAL A 1 116 ? -12.191 167.749 113.403 1.00 40.32 116 VAL A CA 1
ATOM 1794 C C . VAL A 1 116 ? -10.837 167.570 112.729 1.00 40.59 116 VAL A C 1
ATOM 1795 O O . VAL A 1 116 ? -10.756 167.029 111.620 1.00 52.09 116 VAL A O 1
ATOM 1808 N N . THR A 1 117 ? -9.779 168.037 113.387 1.00 39.51 117 THR A N 1
ATOM 1809 C CA . THR A 1 117 ? -8.426 167.896 112.864 1.00 39.90 117 THR A CA 1
ATOM 1810 C C . THR A 1 117 ? -7.775 166.656 113.460 1.00 38.86 117 THR A C 1
ATOM 1811 O O . THR A 1 117 ? -7.714 166.501 114.682 1.00 40.17 117 THR A O 1
ATOM 1822 N N . HIS A 1 118 ? -7.302 165.773 112.592 1.00 35.97 118 HIS A N 1
ATOM 1823 C CA . HIS A 1 118 ? -6.620 164.558 113.007 1.00 34.67 118 HIS A CA 1
ATOM 1824 C C . HIS A 1 118 ? -5.120 164.786 112.891 1.00 36.19 118 HIS A C 1
ATOM 1825 O O . HIS A 1 118 ? -4.620 165.109 111.806 1.00 35.34 118 HIS A O 1
ATOM 1839 N N . GLY A 1 119 ? -4.412 164.644 114.012 1.00 34.14 119 GLY A N 1
ATOM 1840 C CA . GLY A 1 119 ? -2.976 164.835 114.006 1.00 33.97 119 GLY A CA 1
ATOM 1841 C C . GLY A 1 119 ? -2.237 163.643 113.437 1.00 33.22 119 GLY A C 1
ATOM 1842 O O . GLY A 1 119 ? -2.774 162.543 113.321 1.00 32.83 119 GLY A O 1
ATOM 1846 N N . CYS A 1 120 ? -0.985 163.890 113.060 1.00 33.29 120 CYS A N 1
ATOM 1847 C CA . CYS A 1 120 ? -0.103 162.855 112.548 1.00 32.97 120 CYS A CA 1
ATOM 1848 C C . CYS A 1 120 ? 0.790 162.326 113.666 1.00 32.56 120 CYS A C 1
ATOM 1849 O O . CYS A 1 120 ? 0.748 162.791 114.808 1.00 32.55 120 CYS A O 1
ATOM 1857 N N . ILE A 1 121 ? 1.598 161.331 113.331 1.00 21.67 121 ILE A N 1
ATOM 1858 C CA . ILE A 1 121 ? 2.541 160.745 114.274 1.00 20.47 121 ILE A CA 1
ATOM 1859 C C . ILE A 1 121 ? 3.878 161.460 114.113 1.00 23.62 121 ILE A C 1
ATOM 1860 O O . ILE A 1 121 ? 4.458 161.480 113.010 1.00 23.52 121 ILE A O 1
ATOM 1876 N N . VAL A 1 122 ? 4.382 162.022 115.211 1.00 22.49 122 VAL A N 1
ATOM 1877 C CA . VAL A 1 122 ? 5.680 162.679 115.238 1.00 22.38 122 VAL A CA 1
ATOM 1878 C C . VAL A 1 122 ? 6.465 162.067 116.383 1.00 22.47 122 VAL A C 1
ATOM 1879 O O . VAL A 1 122 ? 6.025 162.110 117.542 1.00 23.05 122 VAL A O 1
ATOM 1892 N N . SER A 1 123 ? 7.609 161.486 116.067 1.00 23.47 123 SER A N 1
ATOM 1893 C CA . SER A 1 123 ? 8.340 160.648 116.998 1.00 22.88 123 SER A CA 1
ATOM 1894 C C . SER A 1 123 ? 9.817 161.023 117.020 1.00 22.33 123 SER A C 1
ATOM 1895 O O . SER A 1 123 ? 10.402 161.369 115.987 1.00 26.43 123 SER A O 1
ATOM 1903 N N . THR A 1 124 ? 10.418 160.980 118.204 1.00 20.30 124 THR A N 1
ATOM 1904 C CA . THR A 1 124 ? 11.868 160.892 118.324 1.00 22.95 124 THR A CA 1
ATOM 1905 C C . THR A 1 124 ? 12.194 159.405 118.306 1.00 28.37 124 THR A C 1
ATOM 1906 O O . THR A 1 124 ? 11.505 158.612 118.941 1.00 32.99 124 THR A O 1
ATOM 1917 N N . ILE A 1 125 ? 13.187 159.003 117.529 1.00 23.50 125 ILE A N 1
ATOM 1918 C CA . ILE A 1 125 ? 13.525 157.591 117.439 1.00 21.07 125 ILE A CA 1
ATOM 1919 C C . ILE A 1 125 ? 14.900 157.421 118.054 1.00 25.50 125 ILE A C 1
ATOM 1920 O O . ILE A 1 125 ? 15.797 158.225 117.801 1.00 34.20 125 ILE A O 1
ATOM 1936 N N . LYS A 1 126 ? 15.049 156.400 118.884 1.00 23.31 126 LYS A N 1
ATOM 1937 C CA . LYS A 1 126 ? 16.343 156.003 119.395 1.00 23.51 126 LYS A CA 1
ATOM 1938 C C . LYS A 1 126 ? 16.670 154.647 118.794 1.00 24.13 126 LYS A C 1
ATOM 1939 O O . LYS A 1 126 ? 15.795 153.791 118.663 1.00 26.10 126 LYS A O 1
ATOM 1958 N N . LEU A 1 127 ? 17.918 154.473 118.388 1.00 23.60 127 LEU A N 1
ATOM 1959 C CA . LEU A 1 127 ? 18.316 153.295 117.629 1.00 21.09 127 LEU A CA 1
ATOM 1960 C C . LEU A 1 127 ? 19.545 152.665 118.253 1.00 21.29 127 LEU A C 1
ATOM 1961 O O . LEU A 1 127 ? 20.518 153.367 118.529 1.00 22.87 127 LEU A O 1
ATOM 1977 N N . PHE A 1 128 ? 19.495 151.342 118.425 1.00 25.18 128 PHE A N 1
ATOM 1978 C CA . PHE A 1 128 ? 20.585 150.579 119.013 1.00 23.68 128 PHE A CA 1
ATOM 1979 C C . PHE A 1 128 ? 21.008 149.428 118.100 1.00 23.93 128 PHE A C 1
ATOM 1980 O O . PHE A 1 128 ? 20.186 148.619 117.653 1.00 23.94 128 PHE A O 1
ATOM 1997 N N . LEU A 1 129 ? 22.300 149.385 117.816 1.00 30.34 129 LEU A N 1
ATOM 1998 C CA . LEU A 1 129 ? 22.897 148.283 117.097 1.00 31.15 129 LEU A CA 1
ATOM 1999 C C . LEU A 1 129 ? 22.671 146.971 117.844 1.00 31.91 129 LEU A C 1
ATOM 2000 O O . LEU A 1 129 ? 22.401 146.968 119.050 1.00 32.65 129 LEU A O 1
ATOM 2016 N N . PRO A 1 130 ? 22.787 145.839 117.149 1.00 32.07 130 PRO A N 1
ATOM 2017 C CA . PRO A 1 130 ? 22.726 144.549 117.851 1.00 33.56 130 PRO A CA 1
ATOM 2018 C C . PRO A 1 130 ? 23.657 144.457 119.041 1.00 38.47 130 PRO A C 1
ATOM 2019 O O . PRO A 1 130 ? 23.300 143.798 120.019 1.00 38.65 130 PRO A O 1
ATOM 2030 N N . ASP A 1 131 ? 24.836 145.080 118.998 1.00 38.93 131 ASP A N 1
ATOM 2031 C CA . ASP A 1 131 ? 25.757 145.024 120.136 1.00 50.69 131 ASP A CA 1
ATOM 2032 C C . ASP A 1 131 ? 25.380 145.986 121.259 1.00 45.84 131 ASP A C 1
ATOM 2033 O O . ASP A 1 131 ? 26.117 146.072 122.255 1.00 47.23 131 ASP A O 1
ATOM 2042 N N . GLY A 1 132 ? 24.261 146.701 121.137 1.00 41.15 132 GLY A N 1
ATOM 2043 C CA . GLY A 1 132 ? 23.766 147.574 122.183 1.00 40.30 132 GLY A CA 1
ATOM 2044 C C . GLY A 1 132 ? 24.166 149.028 122.032 1.00 43.30 132 GLY A C 1
ATOM 2045 O O . GLY A 1 132 ? 23.518 149.904 122.622 1.00 42.01 132 GLY A O 1
ATOM 2049 N N . MET A 1 133 ? 25.198 149.309 121.247 1.00 41.01 133 MET A N 1
ATOM 2050 C CA . MET A 1 133 ? 25.663 150.674 121.086 1.00 41.91 133 MET A CA 1
ATOM 2051 C C . MET A 1 133 ? 24.608 151.514 120.384 1.00 38.46 133 MET A C 1
ATOM 2052 O O . MET A 1 133 ? 23.968 151.064 119.433 1.00 35.72 133 MET A O 1
ATOM 2066 N N . GLU A 1 134 ? 24.430 152.737 120.865 1.00 38.98 134 GLU A N 1
ATOM 2067 C CA . GLU A 1 134 ? 23.494 153.654 120.236 1.00 36.18 134 GLU A CA 1
ATOM 2068 C C . GLU A 1 134 ? 24.022 154.138 118.887 1.00 36.13 134 GLU A C 1
ATOM 2069 O O . GLU A 1 134 ? 25.202 154.463 118.733 1.00 39.07 134 GLU A O 1
ATOM 2081 N N . ALA A 1 135 ? 23.134 154.210 117.902 1.00 33.04 135 ALA A N 1
ATOM 2082 C CA . ALA A 1 135 ? 23.555 154.555 116.553 1.00 34.51 135 ALA A CA 1
ATOM 2083 C C . ALA A 1 135 ? 23.682 156.063 116.371 1.00 41.79 135 ALA A C 1
ATOM 2084 O O . ALA A 1 135 ? 22.744 156.688 115.864 1.00 38.10 135 ALA A O 1
ATOM 2091 N N . PRO B 1 2 ? -19.502 129.985 109.009 1.00 52.99 2 PRO B N 1
ATOM 2092 C CA . PRO B 1 2 ? -18.881 129.457 107.785 1.00 53.00 2 PRO B CA 1
ATOM 2093 C C . PRO B 1 2 ? -18.281 130.549 106.904 1.00 75.04 2 PRO B C 1
ATOM 2094 O O . PRO B 1 2 ? -18.745 131.691 106.899 1.00 84.79 2 PRO B O 1
ATOM 2105 N N . SER B 1 3 ? -17.256 130.182 106.147 1.00 51.40 3 SER B N 1
ATOM 2106 C CA . SER B 1 3 ? -16.373 131.146 105.528 1.00 39.08 3 SER B CA 1
ATOM 2107 C C . SER B 1 3 ? -16.470 131.095 104.014 1.00 34.19 3 SER B C 1
ATOM 2108 O O . SER B 1 3 ? -16.503 130.020 103.403 1.00 39.92 3 SER B O 1
ATOM 2116 N N . ALA B 1 4 ? -16.450 132.269 103.415 1.00 30.28 4 ALA B N 1
ATOM 2117 C CA . ALA B 1 4 ? -16.327 132.342 101.976 1.00 28.09 4 ALA B CA 1
ATOM 2118 C C . ALA B 1 4 ? -14.939 131.871 101.576 1.00 28.40 4 ALA B C 1
ATOM 2119 O O . ALA B 1 4 ? -13.977 131.983 102.346 1.00 29.67 4 ALA B O 1
ATOM 2126 N N . LEU B 1 5 ? -14.830 131.343 100.360 1.00 28.82 5 LEU B N 1
ATOM 2127 C CA . LEU B 1 5 ? -13.590 130.725 99.909 1.00 28.94 5 LEU B CA 1
ATOM 2128 C C . LEU B 1 5 ? -13.262 131.099 98.469 1.00 26.05 5 LEU B C 1
ATOM 2129 O O . LEU B 1 5 ? -14.135 131.122 97.602 1.00 27.12 5 LEU B O 1
ATOM 2145 N N . ALA B 1 6 ? -11.987 131.380 98.222 1.00 24.78 6 ALA B N 1
ATOM 2146 C CA . ALA B 1 6 ? -11.482 131.594 96.879 1.00 25.19 6 ALA B CA 1
ATOM 2147 C C . ALA B 1 6 ? -10.444 130.533 96.553 1.00 24.48 6 ALA B C 1
ATOM 2148 O O . ALA B 1 6 ? -9.615 130.182 97.402 1.00 29.27 6 ALA B O 1
ATOM 2155 N N . ILE B 1 7 ? -10.524 130.005 95.335 1.00 26.95 7 ILE B N 1
ATOM 2156 C CA . ILE B 1 7 ? -9.531 129.079 94.816 1.00 27.57 7 ILE B CA 1
ATOM 2157 C C . ILE B 1 7 ? -8.868 129.748 93.623 1.00 24.14 7 ILE B C 1
ATOM 2158 O O . ILE B 1 7 ? -9.545 130.101 92.656 1.00 27.05 7 ILE B O 1
ATOM 2174 N N . PHE B 1 8 ? -7.554 129.943 93.711 1.00 26.62 8 PHE B N 1
ATOM 2175 C CA . PHE B 1 8 ? -6.761 130.527 92.629 1.00 25.59 8 PHE B CA 1
ATOM 2176 C C . PHE B 1 8 ? -6.081 129.393 91.880 1.00 22.67 8 PHE B C 1
ATOM 2177 O O . PHE B 1 8 ? -5.166 128.759 92.415 1.00 27.52 8 PHE B O 1
ATOM 2194 N N . THR B 1 9 ? -6.499 129.162 90.639 1.00 25.87 9 THR B N 1
ATOM 2195 C CA . THR B 1 9 ? -5.889 128.156 89.789 1.00 28.77 9 THR B CA 1
ATOM 2196 C C . THR B 1 9 ? -4.974 128.839 88.784 1.00 29.47 9 THR B C 1
ATOM 2197 O O . THR B 1 9 ? -5.269 129.939 88.303 1.00 31.28 9 THR B O 1
ATOM 2208 N N . CYS B 1 10 ? -3.853 128.190 88.510 1.00 26.84 10 CYS B N 1
ATOM 2209 C CA . CYS B 1 10 ? -2.829 128.707 87.617 1.00 26.25 10 CYS B CA 1
ATOM 2210 C C . CYS B 1 10 ? -3.236 128.453 86.169 1.00 28.04 10 CYS B C 1
ATOM 2211 O O . CYS B 1 10 ? -3.452 127.303 85.775 1.00 29.40 10 CYS B O 1
ATOM 2219 N N . ARG B 1 11 ? -3.361 129.523 85.388 1.00 26.16 11 ARG B N 1
ATOM 2220 C CA . ARG B 1 11 ? -3.709 129.410 83.982 1.00 31.79 11 ARG B CA 1
ATOM 2221 C C . ARG B 1 11 ? -2.458 129.049 83.187 1.00 30.12 11 ARG B C 1
ATOM 2222 O O . ARG B 1 11 ? -1.340 129.359 83.601 1.00 32.83 11 ARG B O 1
ATOM 2243 N N . PRO B 1 12 ? -2.606 128.383 82.039 1.00 33.32 12 PRO B N 1
ATOM 2244 C CA . PRO B 1 12 ? -1.410 127.887 81.337 1.00 33.94 12 PRO B CA 1
ATOM 2245 C C . PRO B 1 12 ? -0.431 128.977 80.901 1.00 33.13 12 PRO B C 1
ATOM 2246 O O . PRO B 1 12 ? 0.758 128.683 80.760 1.00 35.75 12 PRO B O 1
ATOM 2257 N N . ASN B 1 13 ? -0.870 130.217 80.699 1.00 32.54 13 ASN B N 1
ATOM 2258 C CA . ASN B 1 13 ? 0.049 131.276 80.303 1.00 34.54 13 ASN B CA 1
ATOM 2259 C C . ASN B 1 13 ? 0.627 132.033 81.488 1.00 32.33 13 ASN B C 1
ATOM 2260 O O . ASN B 1 13 ? 1.277 133.065 81.301 1.00 32.62 13 ASN B O 1
ATOM 2271 N N . SER B 1 14 ? 0.417 131.548 82.707 1.00 28.37 14 SER B N 1
ATOM 2272 C CA . SER B 1 14 ? 0.870 132.238 83.909 1.00 28.34 14 SER B CA 1
ATOM 2273 C C . SER B 1 14 ? 2.310 131.867 84.239 1.00 27.09 14 SER B C 1
ATOM 2274 O O . SER B 1 14 ? 2.773 130.763 83.941 1.00 29.46 14 SER B O 1
ATOM 2282 N N . HIS B 1 15 ? 3.014 132.794 84.876 1.00 29.41 15 HIS B N 1
ATOM 2283 C CA . HIS B 1 15 ? 4.154 132.395 85.678 1.00 29.97 15 HIS B CA 1
ATOM 2284 C C . HIS B 1 15 ? 3.682 131.303 86.640 1.00 28.93 15 HIS B C 1
ATOM 2285 O O . HIS B 1 15 ? 2.611 131.448 87.232 1.00 27.24 15 HIS B O 1
ATOM 2299 N N . PRO B 1 16 ? 4.405 130.189 86.782 1.00 27.79 16 PRO B N 1
ATOM 2300 C CA . PRO B 1 16 ? 3.839 129.039 87.506 1.00 27.67 16 PRO B CA 1
ATOM 2301 C C . PRO B 1 16 ? 3.646 129.305 88.985 1.00 29.91 16 PRO B C 1
ATOM 2302 O O . PRO B 1 16 ? 4.492 129.916 89.642 1.00 30.59 16 PRO B O 1
ATOM 2313 N N . PHE B 1 17 ? 2.525 128.814 89.508 1.00 28.89 17 PHE B N 1
ATOM 2314 C CA . PHE B 1 17 ? 2.308 128.762 90.948 1.00 28.17 17 PHE B CA 1
ATOM 2315 C C . PHE B 1 17 ? 1.393 127.586 91.267 1.00 32.13 17 PHE B C 1
ATOM 2316 O O . PHE B 1 17 ? 0.670 127.089 90.397 1.00 30.39 17 PHE B O 1
ATOM 2333 N N . GLN B 1 18 ? 1.414 127.151 92.535 1.00 27.07 18 GLN B N 1
ATOM 2334 C CA . GLN B 1 18 ? 0.572 126.059 92.990 1.00 32.18 18 GLN B CA 1
ATOM 2335 C C . GLN B 1 18 ? -0.800 126.594 93.385 1.00 31.72 18 GLN B C 1
ATOM 2336 O O . GLN B 1 18 ? -0.922 127.703 93.916 1.00 29.18 18 GLN B O 1
ATOM 2350 N N . GLU B 1 19 ? -1.828 125.799 93.104 1.00 29.26 19 GLU B N 1
ATOM 2351 C CA . GLU B 1 19 ? -3.205 126.199 93.359 1.00 28.34 19 GLU B CA 1
ATOM 2352 C C . GLU B 1 19 ? -3.375 126.644 94.811 1.00 26.82 19 GLU B C 1
ATOM 2353 O O . GLU B 1 19 ? -2.868 125.999 95.727 1.00 30.46 19 GLU B O 1
ATOM 2365 N N . ARG B 1 20 ? -4.071 127.772 95.006 1.00 24.86 20 ARG B N 1
ATOM 2366 C CA . ARG B 1 20 ? -4.262 128.349 96.327 1.00 23.53 20 ARG B CA 1
ATOM 2367 C C . ARG B 1 20 ? -5.712 128.205 96.750 1.00 26.90 20 ARG B C 1
ATOM 2368 O O . ARG B 1 20 ? -6.629 128.486 95.980 1.00 27.01 20 ARG B O 1
ATOM 2389 N N . HIS B 1 21 ? -5.914 127.803 97.995 1.00 26.00 21 HIS B N 1
ATOM 2390 C CA . HIS B 1 21 ? -7.241 127.759 98.603 1.00 25.89 21 HIS B CA 1
ATOM 2391 C C . HIS B 1 21 ? -7.221 128.747 99.749 1.00 26.45 21 HIS B C 1
ATOM 2392 O O . HIS B 1 21 ? -6.569 128.489 100.771 1.00 28.98 21 HIS B O 1
ATOM 2406 N N . VAL B 1 22 ? -7.945 129.850 99.590 1.00 24.38 22 VAL B N 1
ATOM 2407 C CA . VAL B 1 22 ? -7.849 131.007 100.472 1.00 23.92 22 VAL B CA 1
ATOM 2408 C C . VAL B 1 22 ? -9.227 131.362 101.026 1.00 21.69 22 VAL B C 1
ATOM 2409 O O . VAL B 1 22 ? -10.105 131.832 100.289 1.00 23.59 22 VAL B O 1
ATOM 2422 N N . TYR B 1 23 ? -9.424 131.149 102.329 1.00 25.10 23 TYR B N 1
ATOM 2423 C CA . TYR B 1 23 ? -10.629 131.651 102.968 1.00 25.11 23 TYR B CA 1
ATOM 2424 C C . TYR B 1 23 ? -10.612 133.171 103.079 1.00 29.11 23 TYR B C 1
ATOM 2425 O O . TYR B 1 23 ? -9.574 133.783 103.349 1.00 28.96 23 TYR B O 1
ATOM 2443 N N . LEU B 1 24 ? -11.786 133.781 102.895 1.00 29.54 24 LEU B N 1
ATOM 2444 C CA . LEU B 1 24 ? -11.902 135.228 102.771 1.00 32.60 24 LEU B CA 1
ATOM 2445 C C . LEU B 1 24 ? -12.856 135.851 103.782 1.00 62.86 24 LEU B C 1
ATOM 2446 O O . LEU B 1 24 ? -13.522 136.840 103.477 1.00 87.65 24 LEU B O 1
ATOM 2462 N N . ASP B 1 25 ? -12.917 135.307 104.996 1.00 39.52 25 ASP B N 1
ATOM 2463 C CA . ASP B 1 25 ? -13.624 136.005 106.067 1.00 54.28 25 ASP B CA 1
ATOM 2464 C C . ASP B 1 25 ? -13.007 137.368 106.291 1.00 52.01 25 ASP B C 1
ATOM 2465 O O . ASP B 1 25 ? -13.709 138.367 106.490 1.00 67.34 25 ASP B O 1
ATOM 2474 N N . GLU B 1 26 ? -11.712 137.415 106.261 1.00 33.36 26 GLU B N 1
ATOM 2475 C CA . GLU B 1 26 ? -10.881 138.570 106.407 1.00 34.78 26 GLU B CA 1
ATOM 2476 C C . GLU B 1 26 ? -10.213 138.898 105.078 1.00 25.85 26 GLU B C 1
ATOM 2477 O O . GLU B 1 26 ? -9.905 137.994 104.299 1.00 33.15 26 GLU B O 1
ATOM 2489 N N . PRO B 1 27 ? -9.947 140.163 104.793 1.00 26.27 27 PRO B N 1
ATOM 2490 C CA . PRO B 1 27 ? -9.260 140.480 103.548 1.00 22.71 27 PRO B CA 1
ATOM 2491 C C . PRO B 1 27 ? -7.882 139.838 103.523 1.00 24.72 27 PRO B C 1
ATOM 2492 O O . PRO B 1 27 ? -7.210 139.706 104.552 1.00 29.68 27 PRO B O 1
ATOM 2503 N N . ILE B 1 28 ? -7.493 139.389 102.347 1.00 22.38 28 ILE B N 1
ATOM 2504 C CA . ILE B 1 28 ? -6.204 138.759 102.125 1.00 20.89 28 ILE B CA 1
ATOM 2505 C C . ILE B 1 28 ? -5.395 139.646 101.206 1.00 21.83 28 ILE B C 1
ATOM 2506 O O . ILE B 1 28 ? -5.893 140.122 100.172 1.00 21.49 28 ILE B O 1
ATOM 2522 N N . LYS B 1 29 ? -4.140 139.847 101.572 1.00 23.87 29 LYS B N 1
ATOM 2523 C CA . LYS B 1 29 ? -3.203 140.597 100.755 1.00 22.50 29 LYS B CA 1
ATOM 2524 C C . LYS B 1 29 ? -2.641 139.734 99.646 1.00 23.94 29 LYS B C 1
ATOM 2525 O O . LYS B 1 29 ? -2.127 138.640 99.894 1.00 27.26 29 LYS B O 1
ATOM 2544 N N . ILE B 1 30 ? -2.714 140.246 98.427 1.00 21.41 30 ILE B N 1
ATOM 2545 C CA . ILE B 1 30 ? -2.039 139.669 97.283 1.00 21.10 30 ILE B CA 1
ATOM 2546 C C . ILE B 1 30 ? -0.733 140.424 97.118 1.00 21.87 30 ILE B C 1
ATOM 2547 O O . ILE B 1 30 ? -0.724 141.658 97.058 1.00 22.31 30 ILE B O 1
ATOM 2563 N N . GLY B 1 31 ? 0.364 139.702 97.023 1.00 22.57 31 GLY B N 1
ATOM 2564 C CA . GLY B 1 31 ? 1.620 140.411 96.874 1.00 26.75 31 GLY B CA 1
ATOM 2565 C C . GLY B 1 31 ? 2.766 139.467 96.667 1.00 26.34 31 GLY B C 1
ATOM 2566 O O . GLY B 1 31 ? 2.619 138.237 96.661 1.00 28.24 31 GLY B O 1
ATOM 2570 N N . ARG B 1 32 ? 3.913 140.075 96.415 1.00 24.90 32 ARG B N 1
ATOM 2571 C CA . ARG B 1 32 ? 5.118 139.332 96.118 1.00 25.85 32 ARG B CA 1
ATOM 2572 C C . ARG B 1 32 ? 5.712 138.702 97.373 1.00 25.75 32 ARG B C 1
ATOM 2573 O O . ARG B 1 32 ? 5.667 139.270 98.478 1.00 28.69 32 ARG B O 1
ATOM 2594 N N . SER B 1 33 ? 6.285 137.515 97.193 1.00 28.46 33 SER B N 1
ATOM 2595 C CA . SER B 1 33 ? 7.058 136.883 98.246 1.00 30.27 33 SER B CA 1
ATOM 2596 C C . SER B 1 33 ? 8.261 137.754 98.596 1.00 35.77 33 SER B C 1
ATOM 2597 O O . SER B 1 33 ? 9.025 138.156 97.717 1.00 40.89 33 SER B O 1
ATOM 2605 N N . VAL B 1 34 ? 8.412 138.085 99.871 1.00 37.30 34 VAL B N 1
ATOM 2606 C CA . VAL B 1 34 ? 9.510 138.942 100.298 1.00 55.35 34 VAL B CA 1
ATOM 2607 C C . VAL B 1 34 ? 10.187 138.231 101.457 1.00 66.30 34 VAL B C 1
ATOM 2608 O O . VAL B 1 34 ? 9.621 138.142 102.551 1.00 64.35 34 VAL B O 1
ATOM 2621 N N . ALA B 1 35 ? 11.368 137.670 101.192 1.00 91.28 35 ALA B N 1
ATOM 2622 C CA . ALA B 1 35 ? 12.154 136.947 102.181 1.00 97.21 35 ALA B CA 1
ATOM 2623 C C . ALA B 1 35 ? 11.291 135.960 102.963 1.00 95.97 35 ALA B C 1
ATOM 2624 O O . ALA B 1 35 ? 10.915 134.909 102.433 1.00 116.27 35 ALA B O 1
ATOM 2631 N N . ARG B 1 36 ? 10.950 136.295 104.210 1.00 69.04 36 ARG B N 1
ATOM 2632 C CA . ARG B 1 36 ? 10.299 135.345 105.103 1.00 70.28 36 ARG B CA 1
ATOM 2633 C C . ARG B 1 36 ? 8.782 135.268 104.934 1.00 88.60 36 ARG B C 1
ATOM 2634 O O . ARG B 1 36 ? 8.162 134.382 105.535 1.00 69.21 36 ARG B O 1
ATOM 2655 N N . CYS B 1 37 ? 8.164 136.151 104.144 1.00 73.60 37 CYS B N 1
ATOM 2656 C CA . CYS B 1 37 ? 6.751 136.011 103.790 1.00 64.75 37 CYS B CA 1
ATOM 2657 C C . CYS B 1 37 ? 6.680 135.136 102.547 1.00 53.42 37 CYS B C 1
ATOM 2658 O O . CYS B 1 37 ? 7.060 135.560 101.448 1.00 45.85 37 CYS B O 1
ATOM 2666 N N . ARG B 1 38 ? 6.231 133.923 102.727 1.00 48.88 38 ARG B N 1
ATOM 2667 C CA . ARG B 1 38 ? 6.471 132.925 101.720 1.00 45.78 38 ARG B CA 1
ATOM 2668 C C . ARG B 1 38 ? 5.169 132.514 101.055 1.00 33.17 38 ARG B C 1
ATOM 2669 O O . ARG B 1 38 ? 4.092 132.581 101.664 1.00 36.72 38 ARG B O 1
ATOM 2690 N N . PRO B 1 39 ? 5.233 132.097 99.791 1.00 34.43 39 PRO B N 1
ATOM 2691 C CA . PRO B 1 39 ? 4.070 131.469 99.173 1.00 30.65 39 PRO B CA 1
ATOM 2692 C C . PRO B 1 39 ? 3.687 130.192 99.905 1.00 30.51 39 PRO B C 1
ATOM 2693 O O . PRO B 1 39 ? 4.533 129.424 100.362 1.00 37.08 39 PRO B O 1
ATOM 2704 N N . ALA B 1 40 ? 2.384 129.989 100.043 1.00 31.99 40 ALA B N 1
ATOM 2705 C CA . ALA B 1 40 ? 1.880 128.728 100.557 1.00 29.74 40 ALA B CA 1
ATOM 2706 C C . ALA B 1 40 ? 0.501 128.516 99.962 1.00 26.32 40 ALA B C 1
ATOM 2707 O O . ALA B 1 40 ? -0.135 129.447 99.501 1.00 25.38 40 ALA B O 1
ATOM 2714 N N . GLN B 1 41 ? 0.025 127.280 100.044 1.00 29.82 41 GLN B N 1
ATOM 2715 C CA . GLN B 1 41 ? -1.253 126.981 99.430 1.00 28.10 41 GLN B CA 1
ATOM 2716 C C . GLN B 1 41 ? -2.414 127.666 100.125 1.00 29.63 41 GLN B C 1
ATOM 2717 O O . GLN B 1 41 ? -3.500 127.768 99.525 1.00 30.15 41 GLN B O 1
ATOM 2731 N N . ASN B 1 42 ? -2.199 128.197 101.330 1.00 30.77 42 ASN B N 1
ATOM 2732 C CA . ASN B 1 42 ? -3.255 128.891 102.043 1.00 29.57 42 ASN B CA 1
ATOM 2733 C C . ASN B 1 42 ? -3.174 130.414 101.944 1.00 29.73 42 ASN B C 1
ATOM 2734 O O . ASN B 1 42 ? -3.881 131.102 102.686 1.00 33.70 42 ASN B O 1
ATOM 2745 N N . ASN B 1 43 ? -2.376 130.972 101.032 1.00 27.52 43 ASN B N 1
ATOM 2746 C CA . ASN B 1 43 ? -2.296 132.425 100.922 1.00 25.81 43 ASN B CA 1
ATOM 2747 C C . ASN B 1 43 ? -2.156 132.816 99.458 1.00 24.83 43 ASN B C 1
ATOM 2748 O O . ASN B 1 43 ? -2.157 131.966 98.556 1.00 25.03 43 ASN B O 1
ATOM 2759 N N . ALA B 1 44 ? -2.072 134.128 99.241 1.00 23.28 44 ALA B N 1
ATOM 2760 C CA . ALA B 1 44 ? -2.009 134.727 97.909 1.00 23.44 44 ALA B CA 1
ATOM 2761 C C . ALA B 1 44 ? -0.731 135.533 97.755 1.00 23.35 44 ALA B C 1
ATOM 2762 O O . ALA B 1 44 ? -0.706 136.622 97.161 1.00 24.00 44 ALA B O 1
ATOM 2769 N N . THR B 1 45 ? 0.340 134.997 98.320 1.00 25.69 45 THR B N 1
ATOM 2770 C CA . THR B 1 45 ? 1.680 135.531 98.165 1.00 25.18 45 THR B CA 1
ATOM 2771 C C . THR B 1 45 ? 2.379 134.734 97.071 1.00 27.19 45 THR B C 1
ATOM 2772 O O . THR B 1 45 ? 2.383 133.499 97.118 1.00 26.44 45 THR B O 1
ATOM 2783 N N . PHE B 1 46 ? 2.989 135.431 96.103 1.00 25.76 46 PHE B N 1
ATOM 2784 C CA . PHE B 1 46 ? 3.525 134.778 94.911 1.00 23.53 46 PHE B CA 1
ATOM 2785 C C . PHE B 1 46 ? 4.992 135.117 94.695 1.00 29.48 46 PHE B C 1
ATOM 2786 O O . PHE B 1 46 ? 5.397 136.274 94.794 1.00 29.81 46 PHE B O 1
ATOM 2803 N N . ASP B 1 47 ? 5.768 134.098 94.348 1.00 30.06 47 ASP B N 1
ATOM 2804 C CA . ASP B 1 47 ? 7.152 134.256 93.907 1.00 28.66 47 ASP B CA 1
ATOM 2805 C C . ASP B 1 47 ? 7.109 134.669 92.436 1.00 31.64 47 ASP B C 1
ATOM 2806 O O . ASP B 1 47 ? 7.164 133.841 91.524 1.00 37.76 47 ASP B O 1
ATOM 2815 N N . CYS B 1 48 ? 6.955 135.972 92.208 1.00 28.55 48 CYS B N 1
ATOM 2816 C CA . CYS B 1 48 ? 6.774 136.521 90.869 1.00 25.86 48 CYS B CA 1
ATOM 2817 C C . CYS B 1 48 ? 7.273 137.952 90.911 1.00 24.81 48 CYS B C 1
ATOM 2818 O O . CYS B 1 48 ? 6.683 138.762 91.643 1.00 27.48 48 CYS B O 1
ATOM 2826 N N . LYS B 1 49 ? 8.333 138.260 90.152 1.00 27.31 49 LYS B N 1
ATOM 2827 C CA . LYS B 1 49 ? 9.057 139.510 90.378 1.00 26.17 49 LYS B CA 1
ATOM 2828 C C . LYS B 1 49 ? 8.271 140.741 89.965 1.00 27.11 49 LYS B C 1
ATOM 2829 O O . LYS B 1 49 ? 8.601 141.838 90.415 1.00 29.05 49 LYS B O 1
ATOM 2848 N N . VAL B 1 50 ? 7.263 140.604 89.090 1.00 25.65 50 VAL B N 1
ATOM 2849 C CA . VAL B 1 50 ? 6.513 141.760 88.609 1.00 23.74 50 VAL B CA 1
ATOM 2850 C C . VAL B 1 50 ? 5.319 142.100 89.491 1.00 27.23 50 VAL B C 1
ATOM 2851 O O . VAL B 1 50 ? 4.617 143.073 89.200 1.00 25.50 50 VAL B O 1
ATOM 2864 N N . LEU B 1 51 ? 5.074 141.337 90.562 1.00 24.78 51 LEU B N 1
ATOM 2865 C CA . LEU B 1 51 ? 4.061 141.683 91.549 1.00 23.30 51 LEU B CA 1
ATOM 2866 C C . LEU B 1 51 ? 4.634 142.645 92.577 1.00 25.96 51 LEU B C 1
ATOM 2867 O O . LEU B 1 51 ? 5.800 142.539 92.978 1.00 25.30 51 LEU B O 1
ATOM 2883 N N . SER B 1 52 ? 3.808 143.582 93.013 1.00 22.28 52 SER B N 1
ATOM 2884 C CA . SER B 1 52 ? 4.202 144.479 94.089 1.00 23.79 52 SER B CA 1
ATOM 2885 C C . SER B 1 52 ? 4.112 143.782 95.450 1.00 22.94 52 SER B C 1
ATOM 2886 O O . SER B 1 52 ? 3.396 142.801 95.628 1.00 24.71 52 SER B O 1
ATOM 2894 N N . ARG B 1 53 ? 4.915 144.256 96.388 1.00 24.55 53 ARG B N 1
ATOM 2895 C CA . ARG B 1 53 ? 4.831 143.745 97.758 1.00 25.46 53 ARG B CA 1
ATOM 2896 C C . ARG B 1 53 ? 3.404 143.824 98.263 1.00 25.38 53 ARG B C 1
ATOM 2897 O O . ARG B 1 53 ? 2.872 142.837 98.789 1.00 27.43 53 ARG B O 1
ATOM 2918 N N . ASN B 1 54 ? 2.776 145.001 98.117 1.00 25.01 54 ASN B N 1
ATOM 2919 C CA . ASN B 1 54 ? 1.384 145.255 98.518 1.00 24.07 54 ASN B CA 1
ATOM 2920 C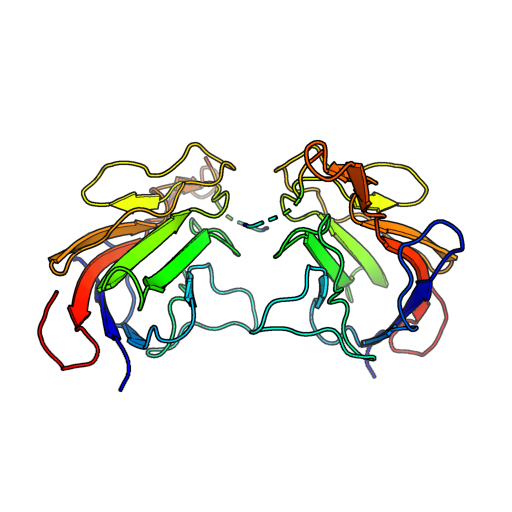 C . ASN B 1 54 ? 0.589 145.505 97.239 1.00 24.00 54 ASN B C 1
ATOM 2921 O O . ASN B 1 54 ? 0.295 146.643 96.869 1.00 26.41 54 ASN B O 1
ATOM 2932 N N . HIS B 1 55 ? 0.247 144.421 96.558 1.00 21.13 55 HIS B N 1
ATOM 2933 C CA . HIS B 1 55 ? -0.288 144.542 95.209 1.00 20.51 55 HIS B CA 1
ATOM 2934 C C . HIS B 1 55 ? -1.799 144.737 95.185 1.00 22.73 55 HIS B C 1
ATOM 2935 O O . HIS B 1 55 ? -2.292 145.611 94.470 1.00 21.93 55 HIS B O 1
ATOM 2949 N N . ALA B 1 56 ? -2.537 143.918 95.915 1.00 22.35 56 ALA B N 1
ATOM 2950 C CA . ALA B 1 56 ? -3.989 143.999 95.876 1.00 21.34 56 ALA B CA 1
ATOM 2951 C C . ALA B 1 56 ? -4.543 143.424 97.171 1.00 21.08 56 ALA B C 1
ATOM 2952 O O . ALA B 1 56 ? -3.811 142.859 97.980 1.00 20.78 56 ALA B O 1
ATOM 2959 N N . LEU B 1 57 ? -5.856 143.566 97.339 1.00 20.49 57 LEU B N 1
ATOM 2960 C CA . LEU B 1 57 ? -6.617 142.957 98.420 1.00 19.60 57 LEU B CA 1
ATOM 2961 C C . LEU B 1 57 ? -7.807 142.237 97.807 1.00 18.44 57 LEU B C 1
ATOM 2962 O O . LEU B 1 57 ? -8.400 142.729 96.837 1.00 20.21 57 LEU B O 1
ATOM 2978 N N . VAL B 1 58 ? -8.143 141.071 98.355 1.00 20.96 58 VAL B N 1
ATOM 2979 C CA . VAL B 1 58 ? -9.317 140.315 97.934 1.00 19.56 58 VAL B CA 1
ATOM 2980 C C . VAL B 1 58 ? -10.110 139.938 99.184 1.00 19.74 58 VAL B C 1
ATOM 2981 O O . VAL B 1 58 ? -9.528 139.595 100.223 1.00 21.03 58 VAL B O 1
ATOM 2994 N N . TRP B 1 59 ? -11.430 140.057 99.124 1.00 19.45 59 TRP B N 1
ATOM 2995 C CA . TRP B 1 59 ? -12.233 139.798 100.319 1.00 21.54 59 TRP B CA 1
ATOM 2996 C C . TRP B 1 59 ? -13.663 139.514 99.920 1.00 19.19 59 TRP B C 1
ATOM 2997 O O . TRP B 1 59 ? -14.065 139.738 98.777 1.00 20.52 59 TRP B O 1
ATOM 3018 N N . PHE B 1 60 ? -14.432 139.064 100.903 1.00 22.50 60 PHE B N 1
ATOM 3019 C CA . PHE B 1 60 ? -15.865 138.848 100.768 1.00 20.80 60 PHE B CA 1
ATOM 3020 C C . PHE B 1 60 ? -16.601 139.823 101.675 1.00 21.24 60 PHE B C 1
ATOM 3021 O O . PHE B 1 60 ? -16.278 139.947 102.862 1.00 23.40 60 PHE B O 1
ATOM 3038 N N . ASP B 1 61 ? -17.589 140.514 101.114 1.00 21.02 61 ASP B N 1
ATOM 3039 C CA . ASP B 1 61 ? -18.380 141.510 101.835 1.00 22.34 61 ASP B CA 1
ATOM 3040 C C . ASP B 1 61 ? -19.670 140.839 102.276 1.00 22.90 61 ASP B C 1
ATOM 3041 O O . ASP B 1 61 ? -20.510 140.490 101.449 1.00 25.50 61 ASP B O 1
ATOM 3050 N N . HIS B 1 62 ? -19.844 140.666 103.592 1.00 25.68 62 HIS B N 1
ATOM 3051 C CA . HIS B 1 62 ? -21.021 139.936 104.057 1.00 31.12 62 HIS B CA 1
ATOM 3052 C C . HIS B 1 62 ? -22.311 140.721 103.827 1.00 31.32 62 HIS B C 1
ATOM 3053 O O . HIS B 1 62 ? -23.368 140.117 103.619 1.00 38.41 62 HIS B O 1
ATOM 3067 N N . LYS B 1 63 ? -22.239 142.056 103.797 1.00 25.07 63 LYS B N 1
ATOM 3068 C CA . LYS B 1 63 ? -23.441 142.858 103.605 1.00 24.43 63 LYS B CA 1
ATOM 3069 C C . LYS B 1 63 ? -23.971 142.758 102.174 1.00 24.22 63 LYS B C 1
ATOM 3070 O O . LYS B 1 63 ? -25.174 142.607 101.967 1.00 26.34 63 LYS B O 1
ATOM 3089 N N . THR B 1 64 ? -23.095 142.855 101.175 1.00 24.22 64 THR B N 1
ATOM 3090 C CA . THR B 1 64 ? -23.532 142.782 99.790 1.00 23.44 64 THR B CA 1
ATOM 3091 C C . THR B 1 64 ? -23.572 141.368 99.260 1.00 24.48 64 THR B C 1
ATOM 3092 O O . THR B 1 64 ? -24.237 141.133 98.243 1.00 26.63 64 THR B O 1
ATOM 3103 N N . GLY B 1 65 ? -22.885 140.437 99.911 1.00 24.04 65 GLY B N 1
ATOM 3104 C CA . GLY B 1 65 ? -22.842 139.077 99.431 1.00 26.15 65 GLY B CA 1
ATOM 3105 C C . GLY B 1 65 ? -21.924 138.886 98.256 1.00 29.90 65 GLY B C 1
ATOM 3106 O O . GLY B 1 65 ? -22.040 137.885 97.550 1.00 29.32 65 GLY B O 1
ATOM 3110 N N . LYS B 1 66 ? -21.017 139.823 98.026 1.00 23.82 66 LYS B N 1
ATOM 3111 C CA . LYS B 1 66 ? -20.153 139.823 96.858 1.00 22.23 66 LYS B CA 1
ATOM 3112 C C . LYS B 1 66 ? -18.681 139.741 97.241 1.00 21.12 66 LYS B C 1
ATOM 3113 O O . LYS B 1 66 ? -18.267 140.107 98.352 1.00 21.95 66 LYS B O 1
ATOM 3132 N N . PHE B 1 67 ? -17.892 139.218 96.301 1.00 21.26 67 PHE B N 1
ATOM 3133 C CA . PHE B 1 67 ? -16.442 139.192 96.398 1.00 20.56 67 PHE B CA 1
ATOM 3134 C C . PHE B 1 67 ? -15.838 140.383 95.667 1.00 20.21 67 PHE B C 1
ATOM 3135 O O . PHE B 1 67 ? -16.304 140.750 94.582 1.00 21.63 67 PHE B O 1
ATOM 3152 N N . TYR B 1 68 ? -14.773 140.946 96.221 1.00 19.69 68 TYR B N 1
ATOM 3153 C CA . TYR B 1 68 ? -14.143 142.122 95.644 1.00 20.69 68 TYR B CA 1
ATOM 3154 C C . TYR B 1 68 ? -12.643 141.957 95.553 1.00 21.64 68 TYR B C 1
ATOM 3155 O O . TYR B 1 68 ? -12.012 141.304 96.385 1.00 21.27 68 TYR B O 1
ATOM 3173 N N . LEU B 1 69 ? -12.097 142.608 94.533 1.00 20.66 69 LEU B N 1
ATOM 3174 C CA . LEU B 1 69 ? -10.671 142.765 94.343 1.00 18.84 69 LEU B CA 1
ATOM 3175 C C . LEU B 1 69 ? -10.362 144.253 94.280 1.00 20.14 69 LEU B C 1
ATOM 3176 O O . LEU B 1 69 ? -11.076 145.014 93.615 1.00 24.13 69 LEU B O 1
ATOM 3192 N N . GLN B 1 70 ? -9.295 144.676 94.963 1.00 21.59 70 GLN B N 1
ATOM 3193 C CA . GLN B 1 70 ? -8.889 146.078 94.954 1.00 20.31 70 GLN B CA 1
ATOM 3194 C C . GLN B 1 70 ? -7.392 146.184 94.711 1.00 19.77 70 GLN B C 1
ATOM 3195 O O . GLN B 1 70 ? -6.592 145.595 95.458 1.00 22.03 70 GLN B O 1
ATOM 3209 N N . ASP B 1 71 ? -7.011 146.996 93.721 1.00 20.88 71 ASP B N 1
ATOM 3210 C CA . ASP B 1 71 ? -5.603 147.268 93.489 1.00 19.70 71 ASP B CA 1
ATOM 3211 C C . ASP B 1 71 ? -5.102 148.326 94.467 1.00 23.75 71 ASP B C 1
ATOM 3212 O O . ASP B 1 71 ? -5.666 149.423 94.548 1.00 24.11 71 ASP B O 1
ATOM 3221 N N . THR B 1 72 ? -4.046 148.006 95.212 1.00 21.29 72 THR B N 1
ATOM 3222 C CA . THR B 1 72 ? -3.533 148.923 96.223 1.00 22.55 72 THR B CA 1
ATOM 3223 C C . THR B 1 72 ? -2.239 149.585 95.751 1.00 22.90 72 THR B C 1
ATOM 3224 O O . THR B 1 72 ? -1.167 149.417 96.318 1.00 25.33 72 THR B O 1
ATOM 3235 N N . LYS B 1 73 ? -2.378 150.370 94.673 1.00 23.27 73 LYS B N 1
ATOM 3236 C CA . LYS B 1 73 ? -1.288 151.192 94.140 1.00 23.08 73 LYS B CA 1
ATOM 3237 C C . LYS B 1 73 ? -0.158 150.322 93.590 1.00 22.89 73 LYS B C 1
ATOM 3238 O O . LYS B 1 73 ? 1.012 150.648 93.754 1.00 26.11 73 LYS B O 1
ATOM 3257 N N . SER B 1 74 ? -0.511 149.207 92.940 1.00 22.06 74 SER B N 1
ATOM 3258 C CA . SER B 1 74 ? 0.501 148.338 92.357 1.00 23.00 74 SER B CA 1
ATOM 3259 C C . SER B 1 74 ? 1.273 149.072 91.270 1.00 26.90 74 SER B C 1
ATOM 3260 O O . SER B 1 74 ? 0.773 150.003 90.641 1.00 24.63 74 SER B O 1
ATOM 3268 N N . SER B 1 75 ? 2.516 148.647 91.071 1.00 25.92 75 SER B N 1
ATOM 3269 C CA . SER B 1 75 ? 3.347 149.268 90.048 1.00 27.41 75 SER B CA 1
ATOM 3270 C C . SER B 1 75 ? 2.892 148.872 88.651 1.00 27.17 75 SER B C 1
ATOM 3271 O O . SER B 1 75 ? 2.895 149.696 87.729 1.00 28.53 75 SER B O 1
ATOM 3279 N N . ASN B 1 76 ? 2.520 147.610 88.475 1.00 23.95 76 ASN B N 1
ATOM 3280 C CA . ASN B 1 76 ? 2.316 147.050 87.149 1.00 25.66 76 ASN B CA 1
ATOM 3281 C C . ASN B 1 76 ? 0.878 146.694 86.805 1.00 28.31 76 ASN B C 1
ATOM 3282 O O . ASN B 1 76 ? 0.631 146.305 85.658 1.00 27.77 76 ASN B O 1
ATOM 3293 N N . GLY B 1 77 ? -0.058 146.791 87.736 1.00 24.19 77 GLY B N 1
ATOM 3294 C CA . GLY B 1 77 ? -1.460 146.701 87.387 1.00 23.81 77 GLY B CA 1
ATOM 3295 C C . GLY B 1 77 ? -2.107 145.400 87.837 1.00 22.05 77 GLY B C 1
ATOM 3296 O O . GLY B 1 77 ? -1.451 144.396 88.119 1.00 22.62 77 GLY B O 1
ATOM 3300 N N . THR B 1 78 ? -3.441 145.445 87.914 1.00 21.93 78 THR B N 1
ATOM 3301 C CA . THR B 1 78 ? -4.285 144.303 88.250 1.00 21.71 78 THR B CA 1
ATOM 3302 C C . THR B 1 78 ? -5.431 144.289 87.248 1.00 23.46 78 THR B C 1
ATOM 3303 O O . THR B 1 78 ? -5.916 145.357 86.865 1.00 23.62 78 THR B O 1
ATOM 3314 N N . PHE B 1 79 ? -5.850 143.094 86.810 1.00 21.75 79 PHE B N 1
ATOM 3315 C CA . PHE B 1 79 ? -6.829 143.005 85.727 1.00 22.99 79 PHE B CA 1
ATOM 3316 C C . PHE B 1 79 ? -7.879 141.960 86.061 1.00 25.24 79 PHE B C 1
ATOM 3317 O O . PHE B 1 79 ? -7.562 140.895 86.594 1.00 24.79 79 PHE B O 1
ATOM 3334 N N . ILE B 1 80 ? -9.138 142.271 85.729 1.00 21.88 80 ILE B N 1
ATOM 3335 C CA . ILE B 1 80 ? -10.245 141.326 85.803 1.00 21.92 80 ILE B CA 1
ATOM 3336 C C . ILE B 1 80 ? -10.737 141.162 84.366 1.00 23.71 80 ILE B C 1
ATOM 3337 O O . ILE B 1 80 ? -11.203 142.132 83.757 1.00 25.88 80 ILE B O 1
ATOM 3353 N N . ASN B 1 81 ? -10.595 139.957 83.814 1.00 23.75 81 ASN B N 1
ATOM 3354 C CA . ASN B 1 81 ? -10.996 139.683 82.420 1.00 26.11 81 ASN B CA 1
ATOM 3355 C C . ASN B 1 81 ? -10.429 140.735 81.471 1.00 28.02 81 ASN B C 1
ATOM 3356 O O . ASN B 1 81 ? -11.121 141.284 80.609 1.00 30.39 81 ASN B O 1
ATOM 3367 N N . SER B 1 82 ? -9.141 141.008 81.651 1.00 28.51 82 SER B N 1
ATOM 3368 C CA . SER B 1 82 ? -8.287 141.849 80.825 1.00 31.13 82 SER B CA 1
ATOM 3369 C C . SER B 1 82 ? -8.533 143.342 81.021 1.00 32.13 82 SER B C 1
ATOM 3370 O O . SER B 1 82 ? -7.894 144.140 80.324 1.00 36.33 82 SER B O 1
ATOM 3378 N N . GLN B 1 83 ? -9.403 143.750 81.936 1.00 28.24 83 GLN B N 1
ATOM 3379 C CA . GLN B 1 83 ? -9.685 145.159 82.195 1.00 29.02 83 GLN B CA 1
ATOM 3380 C C . GLN B 1 83 ? -8.929 145.624 83.439 1.00 25.30 83 GLN B C 1
ATOM 3381 O O . GLN B 1 83 ? -9.057 145.035 84.507 1.00 24.18 83 GLN B O 1
ATOM 3395 N N . ARG B 1 84 ? -8.154 146.690 83.290 1.00 27.34 84 ARG B N 1
ATOM 3396 C CA . ARG B 1 84 ? -7.273 147.150 84.349 1.00 25.14 84 ARG B CA 1
ATOM 3397 C C . ARG B 1 84 ? -8.092 147.864 85.417 1.00 27.39 84 ARG B C 1
ATOM 3398 O O . ARG B 1 84 ? -9.039 148.595 85.094 1.00 30.98 84 ARG B O 1
ATOM 3419 N N . LEU B 1 85 ? -7.748 147.632 86.693 1.00 25.04 85 LEU B N 1
ATOM 3420 C CA . LEU B 1 85 ? -8.512 148.218 87.795 1.00 23.45 85 LEU B CA 1
ATOM 3421 C C . LEU B 1 85 ? -8.098 149.658 88.076 1.00 24.83 85 LEU B C 1
ATOM 3422 O O . LEU B 1 85 ? -8.959 150.509 88.333 1.00 30.24 85 LEU B O 1
ATOM 3438 N N . SER B 1 86 ? -6.802 149.952 88.048 1.00 26.83 86 SER B N 1
ATOM 3439 C CA . SER B 1 86 ? -6.339 151.301 88.343 1.00 24.63 86 SER B CA 1
ATOM 3440 C C . SER B 1 86 ? -5.036 151.572 87.609 1.00 26.12 86 SER B C 1
ATOM 3441 O O . SER B 1 86 ? -4.308 150.654 87.218 1.00 27.33 86 SER B O 1
ATOM 3449 N N . ARG B 1 87 ? -4.750 152.857 87.448 1.00 28.55 87 ARG B N 1
ATOM 3450 C CA . ARG B 1 87 ? -3.498 153.309 86.861 1.00 28.57 87 ARG B CA 1
ATOM 3451 C C . ARG B 1 87 ? -2.328 152.960 87.781 1.00 31.59 87 ARG B C 1
ATOM 3452 O O . ARG B 1 87 ? -2.507 152.666 88.966 1.00 29.16 87 ARG B O 1
ATOM 3473 N N . GLY B 1 88 ? -1.128 152.925 87.212 1.00 30.52 88 GLY B N 1
ATOM 3474 C CA . GLY B 1 88 ? 0.057 152.685 88.018 1.00 30.40 88 GLY B CA 1
ATOM 3475 C C . GLY B 1 88 ? 0.107 153.541 89.270 1.00 28.68 88 GLY B C 1
ATOM 3476 O O . GLY B 1 88 ? -0.075 154.759 89.201 1.00 29.45 88 GLY B O 1
ATOM 3480 N N . SER B 1 89 ? 0.359 152.911 90.419 1.00 29.96 89 SER B N 1
ATOM 3481 C CA . SER B 1 89 ? 0.521 153.584 91.709 1.00 30.52 89 SER B CA 1
ATOM 3482 C C . SER B 1 89 ? -0.736 154.328 92.139 1.00 27.96 89 SER B C 1
ATOM 3483 O O . SER B 1 89 ? -0.662 155.274 92.947 1.00 29.70 89 SER B O 1
ATOM 3491 N N . GLU B 1 90 ? -1.886 153.916 91.616 1.00 26.00 90 GLU B N 1
ATOM 3492 C CA . GLU B 1 90 ? -3.179 154.436 92.045 1.00 27.83 90 GLU B CA 1
ATOM 3493 C C . GLU B 1 90 ? -4.019 153.307 92.612 1.00 26.08 90 GLU B C 1
ATOM 3494 O O . GLU B 1 90 ? -3.867 152.139 92.252 1.00 26.32 90 GLU B O 1
ATOM 3506 N N . GLU B 1 91 ? -4.890 153.668 93.543 1.00 26.07 91 GLU B N 1
ATOM 3507 C CA . GLU B 1 91 ? -5.785 152.706 94.159 1.00 27.14 91 GLU B CA 1
ATOM 3508 C C . GLU B 1 91 ? -7.078 152.642 93.375 1.00 24.10 91 GLU B C 1
ATOM 3509 O O . GLU B 1 91 ? -7.632 153.678 93.002 1.00 29.67 91 GLU B O 1
ATOM 3521 N N . SER B 1 92 ? -7.568 151.420 93.154 1.00 23.36 92 SER B N 1
ATOM 3522 C CA . SER B 1 92 ? -8.869 151.188 92.548 1.00 24.74 92 SER B CA 1
ATOM 3523 C C . SER B 1 92 ? -9.963 151.193 93.598 1.00 25.39 92 SER B C 1
ATOM 3524 O O . SER B 1 92 ? -9.719 151.008 94.791 1.00 23.35 92 SER B O 1
ATOM 3532 N N . PRO B 1 93 ? -11.197 151.408 93.189 1.00 24.34 93 PRO B N 1
ATOM 3533 C CA . PRO B 1 93 ? -12.317 151.068 94.061 1.00 24.11 93 PRO B CA 1
ATOM 3534 C C . PRO B 1 93 ? -12.402 149.564 94.222 1.00 25.03 93 PRO B C 1
ATOM 3535 O O . PRO B 1 93 ? -11.708 148.821 93.512 1.00 25.71 93 PRO B O 1
ATOM 3546 N N . PRO B 1 94 ? -13.227 149.066 95.135 1.00 23.50 94 PRO B N 1
ATOM 3547 C CA . PRO B 1 94 ? -13.533 147.628 95.125 1.00 22.57 94 PRO B CA 1
ATOM 3548 C C . PRO B 1 94 ? -14.186 147.252 93.806 1.00 24.05 94 PRO B C 1
ATOM 3549 O O . PRO B 1 94 ? -15.118 147.921 93.350 1.00 25.62 94 PRO B O 1
ATOM 3560 N N . CYS B 1 95 ? -13.701 146.172 93.201 1.00 24.15 95 CYS B N 1
ATOM 3561 C CA . CYS B 1 95 ? -14.203 145.704 91.911 1.00 22.77 95 CYS B CA 1
ATOM 3562 C C . CYS B 1 95 ? -14.704 144.282 92.083 1.00 20.74 95 CYS B C 1
ATOM 3563 O O . CYS B 1 95 ? -13.942 143.398 92.483 1.00 22.93 95 CYS B O 1
ATOM 3571 N N . GLU B 1 96 ? -15.975 144.051 91.746 1.00 23.76 96 GLU B N 1
ATOM 3572 C CA . GLU B 1 96 ? -16.563 142.741 91.985 1.00 21.51 96 GLU B CA 1
ATOM 3573 C C . GLU B 1 96 ? -15.919 141.669 91.110 1.00 24.19 96 GLU B C 1
ATOM 3574 O O . GLU B 1 96 ? -15.653 141.884 89.918 1.00 23.68 96 GLU B O 1
ATOM 3586 N N . ILE B 1 97 ? -15.702 140.491 91.701 1.00 22.64 97 ILE B N 1
ATOM 3587 C CA . ILE B 1 97 ? -15.225 139.326 90.978 1.00 20.46 97 ILE B CA 1
ATOM 3588 C C . ILE B 1 97 ? -16.221 138.197 91.160 1.00 21.85 97 ILE B C 1
ATOM 3589 O O . ILE B 1 97 ? -16.903 138.091 92.187 1.00 25.98 97 ILE B O 1
ATOM 3605 N N . LEU B 1 98 ? -16.338 137.375 90.116 1.00 22.74 98 LEU B N 1
ATOM 3606 C CA . LEU B 1 98 ? -17.240 136.245 90.101 1.00 22.46 98 LEU B CA 1
ATOM 3607 C C . LEU B 1 98 ? -16.459 134.989 89.766 1.00 22.80 98 LEU B C 1
ATOM 3608 O O . LEU B 1 98 ? -15.381 135.043 89.165 1.00 25.27 98 LEU B O 1
ATOM 3624 N N . SER B 1 99 ? -17.031 133.844 90.146 1.00 24.91 99 SER B N 1
ATOM 3625 C CA . SER B 1 99 ? -16.362 132.587 89.886 1.00 24.11 99 SER B CA 1
ATOM 3626 C C . SER B 1 99 ? -16.180 132.417 88.380 1.00 27.64 99 SER B C 1
ATOM 3627 O O . SER B 1 99 ? -17.080 132.714 87.594 1.00 29.27 99 SER B O 1
ATOM 3635 N N . GLY B 1 100 ? -14.992 131.987 87.980 1.00 29.87 100 GLY B N 1
ATOM 3636 C CA . GLY B 1 100 ? -14.652 131.847 86.580 1.00 29.64 100 GLY B CA 1
ATOM 3637 C C . GLY B 1 100 ? -13.919 133.040 85.999 1.00 28.14 100 GLY B C 1
ATOM 3638 O O . GLY B 1 100 ? -13.425 132.951 84.859 1.00 30.53 100 GLY B O 1
ATOM 3642 N N . ASP B 1 101 ? -13.843 134.152 86.730 1.00 27.11 101 ASP B N 1
ATOM 3643 C CA . ASP B 1 101 ? -13.105 135.303 86.229 1.00 25.99 101 ASP B CA 1
ATOM 3644 C C . ASP B 1 101 ? -11.633 134.959 86.056 1.00 32.32 101 ASP B C 1
ATOM 3645 O O . ASP B 1 101 ? -11.072 134.128 86.777 1.00 29.55 101 ASP B O 1
ATOM 3654 N N . ILE B 1 102 ? -11.012 135.596 85.061 1.00 26.68 102 ILE B N 1
ATOM 3655 C CA . ILE B 1 102 ? -9.579 135.486 84.840 1.00 24.85 102 ILE B CA 1
ATOM 3656 C C . ILE B 1 102 ? -8.915 136.716 85.441 1.00 27.63 102 ILE B C 1
ATOM 3657 O O . ILE B 1 102 ? -9.199 137.843 85.043 1.00 26.86 102 ILE B O 1
ATOM 3673 N N . ILE B 1 103 ? -8.081 136.517 86.463 1.00 23.35 103 ILE B N 1
ATOM 3674 C CA . ILE B 1 103 ? -7.515 137.611 87.240 1.00 21.21 103 ILE B CA 1
ATOM 3675 C C . ILE B 1 103 ? -6.033 137.650 86.959 1.00 23.94 103 ILE B C 1
ATOM 3676 O O . ILE B 1 103 ? -5.371 136.611 86.997 1.00 28.38 103 ILE B O 1
ATOM 3692 N N . GLN B 1 104 ? -5.503 138.843 86.704 1.00 23.31 104 GLN B N 1
ATOM 3693 C CA . GLN B 1 104 ? -4.100 138.974 86.358 1.00 23.81 104 GLN B CA 1
ATOM 3694 C C . GLN B 1 104 ? -3.455 139.970 87.304 1.00 24.24 104 GLN B C 1
ATOM 3695 O O . GLN B 1 104 ? -3.988 141.056 87.519 1.00 22.95 104 GLN B O 1
ATOM 3709 N N . PHE B 1 105 ? -2.297 139.604 87.850 1.00 21.99 105 PHE B N 1
ATOM 3710 C CA . PHE B 1 105 ? -1.520 140.485 88.716 1.00 23.09 105 PHE B CA 1
ATOM 3711 C C . PHE B 1 105 ? -0.209 140.788 88.014 1.00 23.99 105 PHE B C 1
ATOM 3712 O O . PHE B 1 105 ? 0.543 139.872 87.680 1.00 24.68 105 PHE B O 1
ATOM 3729 N N . GLY B 1 106 ? 0.034 142.065 87.737 1.00 22.62 106 GLY B N 1
ATOM 3730 C CA . GLY B 1 106 ? 1.206 142.449 86.983 1.00 23.50 106 GLY B CA 1
ATOM 3731 C C . GLY B 1 106 ? 0.994 142.339 85.499 1.00 24.25 106 GLY B C 1
ATOM 3732 O O . GLY B 1 106 ? -0.073 141.998 85.003 1.00 26.02 106 GLY B O 1
ATOM 3736 N N . VAL B 1 107 ? 2.061 142.672 84.779 1.00 26.34 107 VAL B N 1
ATOM 3737 C CA . VAL B 1 107 ? 2.192 142.414 83.350 1.00 25.23 107 VAL B CA 1
ATOM 3738 C C . VAL B 1 107 ? 3.593 141.867 83.125 1.00 26.23 107 VAL B C 1
ATOM 3739 O O . VAL B 1 107 ? 4.448 141.933 84.001 1.00 28.63 107 VAL B O 1
ATOM 3752 N N . ASP B 1 108 ? 3.837 141.334 81.931 1.00 26.98 108 ASP B N 1
ATOM 3753 C CA . ASP B 1 108 ? 5.169 140.843 81.613 1.00 30.20 108 ASP B CA 1
ATOM 3754 C C . ASP B 1 108 ? 6.127 142.021 81.543 1.00 33.93 108 ASP B C 1
ATOM 3755 O O . ASP B 1 108 ? 5.783 143.094 81.040 1.00 39.59 108 ASP B O 1
ATOM 3764 N N . VAL B 1 109 ? 7.329 141.839 82.079 1.00 30.77 109 VAL B N 1
ATOM 3765 C CA . VAL B 1 109 ? 8.337 142.891 82.086 1.00 31.41 109 VAL B CA 1
ATOM 3766 C C . VAL B 1 109 ? 9.647 142.271 81.641 1.00 31.28 109 VAL B C 1
ATOM 3767 O O . VAL B 1 109 ? 10.010 141.182 82.103 1.00 35.78 109 VAL B O 1
ATOM 3780 N N . THR B 1 110 ? 10.339 142.939 80.717 1.00 34.27 110 THR B N 1
ATOM 3781 C CA . THR B 1 110 ? 11.631 142.465 80.247 1.00 36.63 110 THR B CA 1
ATOM 3782 C C . THR B 1 110 ? 12.743 143.12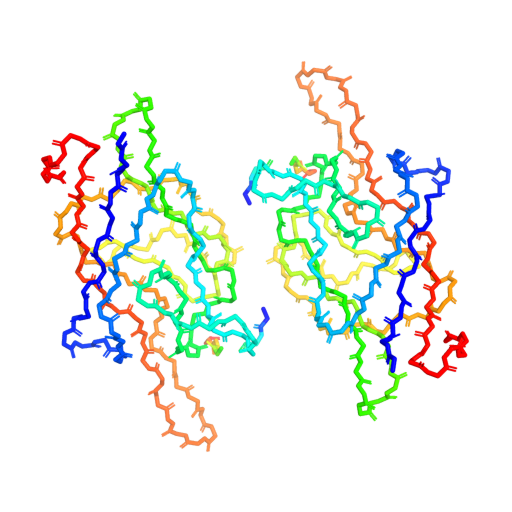8 81.045 1.00 39.32 110 THR B C 1
ATOM 3783 O O . THR B 1 110 ? 12.756 144.352 81.196 1.00 47.22 110 THR B O 1
ATOM 3794 N N . GLU B 1 111 ? 13.648 142.310 81.572 1.00 50.50 111 GLU B N 1
ATOM 3795 C CA . GLU B 1 111 ? 14.858 142.788 82.227 1.00 56.75 111 GLU B CA 1
ATOM 3796 C C . GLU B 1 111 ? 15.906 142.900 81.134 1.00 50.85 111 GLU B C 1
ATOM 3797 O O . GLU B 1 111 ? 16.356 141.888 80.587 1.00 45.20 111 GLU B O 1
ATOM 3809 N N . ASN B 1 112 ? 16.261 144.131 80.787 1.00 53.14 112 ASN B N 1
ATOM 3810 C CA . ASN B 1 112 ? 16.913 144.376 79.512 1.00 59.16 112 ASN B CA 1
ATOM 3811 C C . ASN B 1 112 ? 18.410 144.102 79.535 1.00 52.98 112 ASN B C 1
ATOM 3812 O O . ASN B 1 112 ? 19.003 143.965 78.462 1.00 53.35 112 ASN B O 1
ATOM 3823 N N . THR B 1 113 ? 19.031 143.989 80.713 1.00 57.01 113 THR B N 1
ATOM 3824 C CA . THR B 1 113 ? 20.461 143.688 80.750 1.00 60.08 113 THR B CA 1
ATOM 3825 C C . THR B 1 113 ? 20.707 142.199 80.559 1.00 50.47 113 THR B C 1
ATOM 3826 O O . THR B 1 113 ? 21.679 141.806 79.903 1.00 61.96 113 THR B O 1
ATOM 3837 N N . ARG B 1 114 ? 19.836 141.362 81.120 1.00 42.05 114 ARG B N 1
ATOM 3838 C CA . ARG B 1 114 ? 19.930 139.919 80.973 1.00 41.36 114 ARG B CA 1
ATOM 3839 C C . ARG B 1 114 ? 19.040 139.388 79.860 1.00 40.60 114 ARG B C 1
ATOM 3840 O O . ARG B 1 114 ? 19.134 138.203 79.528 1.00 44.71 114 ARG B O 1
ATOM 3861 N N . LYS B 1 115 ? 18.195 140.233 79.271 1.00 41.22 115 LYS B N 1
ATOM 3862 C CA . LYS B 1 115 ? 17.319 139.827 78.173 1.00 39.85 115 LYS B CA 1
ATOM 3863 C C . LYS B 1 115 ? 16.443 138.663 78.621 1.00 38.05 115 LYS B C 1
ATOM 3864 O O . LYS B 1 115 ? 16.405 137.587 78.025 1.00 37.97 115 LYS B O 1
ATOM 3883 N N . VAL B 1 116 ? 15.731 138.907 79.702 1.00 36.84 116 VAL B N 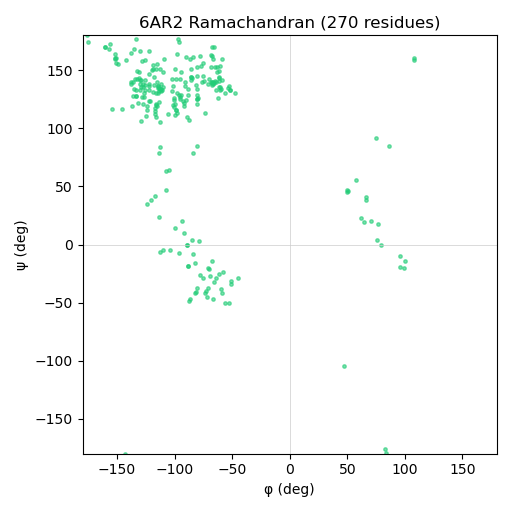1
ATOM 3884 C CA . VAL B 1 116 ? 14.819 137.940 80.284 1.00 35.36 116 VAL B CA 1
ATOM 3885 C C . VAL B 1 116 ? 13.479 138.637 80.407 1.00 37.13 116 VAL B C 1
ATOM 3886 O O . VAL B 1 116 ? 13.416 139.756 80.920 1.00 35.51 116 VAL B O 1
ATOM 3899 N N . THR B 1 117 ? 12.412 137.997 79.937 1.00 33.51 117 THR B N 1
ATOM 3900 C CA . THR B 1 117 ? 11.072 138.533 80.122 1.00 32.65 117 THR B CA 1
ATOM 3901 C C . THR B 1 117 ? 10.429 137.783 81.284 1.00 31.73 117 THR B C 1
ATOM 3902 O O . THR B 1 117 ? 10.294 136.556 81.238 1.00 32.73 117 THR B O 1
ATOM 3913 N N . HIS B 1 118 ? 10.085 138.522 82.341 1.00 31.56 118 HIS B N 1
ATOM 3914 C CA . HIS B 1 118 ? 9.455 137.971 83.536 1.00 31.02 118 HIS B CA 1
ATOM 3915 C C . HIS B 1 118 ? 7.944 138.010 83.365 1.00 30.38 118 HIS B C 1
ATOM 3916 O O . HIS B 1 118 ? 7.378 139.071 83.082 1.00 32.26 118 HIS B O 1
ATOM 3930 N N . GLY B 1 119 ? 7.300 136.845 83.513 1.00 29.98 119 GLY B N 1
ATOM 3931 C CA . GLY B 1 119 ? 5.875 136.749 83.308 1.00 29.55 119 GLY B CA 1
ATOM 3932 C C . GLY B 1 119 ? 5.076 137.148 84.540 1.00 29.61 119 GLY B C 1
ATOM 3933 O O . GLY B 1 119 ? 5.554 137.180 85.670 1.00 29.97 119 GLY B O 1
ATOM 3937 N N . CYS B 1 120 ? 3.816 137.455 84.311 1.00 30.21 120 CYS B N 1
ATOM 3938 C CA . CYS B 1 120 ? 2.926 137.838 85.394 1.00 29.74 120 CYS B CA 1
ATOM 3939 C C . CYS B 1 120 ? 2.107 136.641 85.873 1.00 29.87 120 CYS B C 1
ATOM 3940 O O . CYS B 1 120 ? 2.166 135.545 85.317 1.00 30.87 120 CYS B O 1
ATOM 3948 N N . ILE B 1 121 ? 1.345 136.858 86.944 1.00 25.19 121 ILE B N 1
ATOM 3949 C CA . ILE B 1 121 ? 0.459 135.839 87.487 1.00 25.30 121 ILE B CA 1
ATOM 3950 C C . ILE B 1 121 ? -0.889 135.954 86.779 1.00 26.00 121 ILE B C 1
ATOM 3951 O O . ILE B 1 121 ? -1.462 137.046 86.706 1.00 26.46 121 ILE B O 1
ATOM 3967 N N . VAL B 1 122 ? -1.392 134.840 86.250 1.00 24.76 122 VAL B N 1
ATOM 3968 C CA . VAL B 1 122 ? -2.702 134.819 85.608 1.00 24.39 122 VAL B CA 1
ATOM 3969 C C . VAL B 1 122 ? -3.437 133.633 86.180 1.00 24.41 122 VAL B C 1
ATOM 3970 O O . VAL B 1 122 ? -2.956 132.503 86.073 1.00 25.66 122 VAL B O 1
ATOM 3983 N N . SER B 1 123 ? -4.602 133.889 86.780 1.00 24.18 123 SER B N 1
ATOM 3984 C CA . SER B 1 123 ? -5.342 132.885 87.524 1.00 24.11 123 SER B CA 1
ATOM 3985 C C . SER B 1 123 ? -6.793 132.834 87.091 1.00 26.39 123 SER B C 1
ATOM 3986 O O . SER B 1 123 ? -7.413 133.870 86.814 1.00 29.79 123 SER B O 1
ATOM 3994 N N . THR B 1 124 ? -7.331 131.623 87.039 1.00 26.41 124 THR B N 1
ATOM 3995 C CA . THR B 1 124 ? -8.769 131.430 86.996 1.00 29.08 124 THR B CA 1
ATOM 3996 C C . THR B 1 124 ? -9.229 131.279 88.435 1.00 31.67 124 THR B C 1
ATOM 3997 O O . THR B 1 124 ? -8.740 130.403 89.157 1.00 34.69 124 THR B O 1
ATOM 4008 N N . ILE B 1 125 ? -10.130 132.140 88.861 1.00 27.81 125 ILE B N 1
ATOM 4009 C CA . ILE B 1 125 ? -10.557 132.149 90.255 1.00 25.57 125 ILE B CA 1
ATOM 4010 C C . ILE B 1 125 ? -11.899 131.442 90.336 1.00 33.71 125 ILE B C 1
ATOM 4011 O O . ILE B 1 125 ? -12.760 131.602 89.458 1.00 36.73 125 ILE B O 1
ATOM 4027 N N . LYS B 1 126 ? -12.045 130.582 91.339 1.00 27.11 126 LYS B N 1
ATOM 4028 C CA . LYS B 1 126 ? -13.321 129.987 91.680 1.00 24.11 126 LYS B CA 1
ATOM 4029 C C . LYS B 1 126 ? -13.713 130.493 93.061 1.00 25.60 126 LYS B C 1
ATOM 4030 O O . LYS B 1 126 ? -12.863 130.591 93.953 1.00 27.55 126 LYS B O 1
ATOM 4049 N N . LEU B 1 127 ? -14.985 130.865 93.219 1.00 27.22 127 LEU B N 1
ATOM 4050 C CA . LEU B 1 127 ? -15.448 131.543 94.423 1.00 25.96 127 LEU B CA 1
ATOM 4051 C C . LEU B 1 127 ? -16.659 130.824 94.999 1.00 29.43 127 LEU B C 1
ATOM 4052 O O . LEU B 1 127 ? -17.590 130.479 94.267 1.00 28.92 127 LEU B O 1
ATOM 4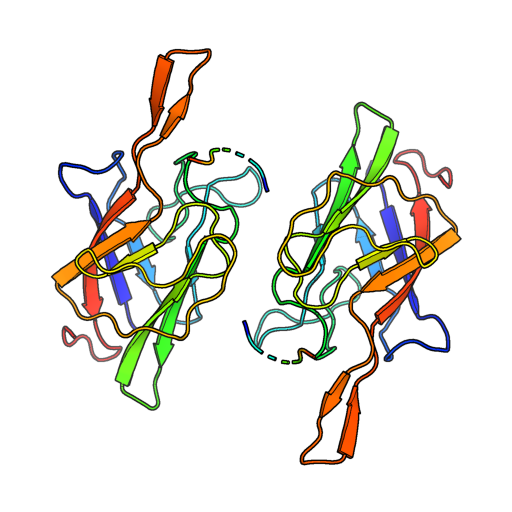068 N N . PHE B 1 128 ? -16.662 130.638 96.317 1.00 29.52 128 PHE B N 1
ATOM 4069 C CA . PHE B 1 128 ? -17.727 129.918 97.003 1.00 32.20 128 PHE B CA 1
ATOM 4070 C C . PHE B 1 128 ? -18.254 130.764 98.147 1.00 27.97 128 PHE B C 1
ATOM 4071 O O . PHE B 1 128 ? -17.480 131.233 98.984 1.00 28.84 128 PHE B O 1
ATOM 4088 N N . LEU B 1 129 ? -19.570 130.969 98.166 1.00 31.96 129 LEU B N 1
ATOM 4089 C CA . LEU B 1 129 ? -20.212 131.708 99.235 1.00 32.88 129 LEU B CA 1
ATOM 4090 C C . LEU B 1 129 ? -20.139 130.919 100.544 1.00 34.00 129 LEU B C 1
ATOM 4091 O O . LEU B 1 129 ? -19.863 129.719 100.538 1.00 36.44 129 LEU B O 1
ATOM 4107 N N . PRO B 1 130 ? -20.357 131.586 101.683 1.00 35.43 130 PRO B N 1
ATOM 4108 C CA . PRO B 1 130 ? -20.307 130.878 102.977 1.00 40.89 130 PRO B CA 1
ATOM 4109 C C . PRO B 1 130 ? -21.160 129.630 103.036 1.00 52.37 130 PRO B C 1
ATOM 4110 O O . PRO B 1 130 ? -20.808 128.685 103.753 1.00 84.25 130 PRO B O 1
ATOM 4121 N N . ASP B 1 131 ? -22.275 129.592 102.315 1.00 45.93 131 ASP B N 1
ATOM 4122 C CA . ASP B 1 131 ? -23.132 128.415 102.351 1.00 59.72 131 ASP B CA 1
ATOM 4123 C C . ASP B 1 131 ? -22.694 127.335 101.374 1.00 58.14 131 ASP B C 1
ATOM 4124 O O . ASP B 1 131 ? -23.382 126.315 101.262 1.00 57.00 131 ASP B O 1
ATOM 4133 N N . GLY B 1 132 ? -21.577 127.531 100.668 1.00 54.19 132 GLY B N 1
ATOM 4134 C CA . GLY B 1 132 ? -21.030 126.534 99.775 1.00 56.76 132 GLY B CA 1
ATOM 4135 C C . GLY B 1 132 ? -21.347 126.735 98.303 1.00 49.56 132 GLY B C 1
ATOM 4136 O O . GLY B 1 132 ? -20.643 126.171 97.455 1.00 59.62 132 GLY B O 1
ATOM 4140 N N . MET B 1 133 ? -22.379 127.506 97.971 1.00 51.23 133 MET B N 1
ATOM 4141 C CA . MET B 1 133 ? -22.726 127.704 96.570 1.00 53.82 133 MET B CA 1
ATOM 4142 C C . MET B 1 133 ? -21.648 128.514 95.856 1.00 47.11 133 MET B C 1
ATOM 4143 O O . MET B 1 133 ? -21.095 129.469 96.404 1.00 42.88 133 MET B O 1
ATOM 4157 N N . GLU B 1 134 ? -21.353 128.124 94.621 1.00 43.87 134 GLU B N 1
ATOM 4158 C CA . GLU B 1 134 ? -20.439 128.893 93.797 1.00 39.40 134 GLU B CA 1
ATOM 4159 C C . GLU B 1 134 ? -21.050 130.239 93.427 1.00 40.05 134 GLU B C 1
ATOM 4160 O O . GLU B 1 134 ? -22.226 130.328 93.063 1.00 46.24 134 GLU B O 1
ATOM 4172 N N . ALA B 1 135 ? -20.235 131.289 93.493 1.00 35.49 135 ALA B N 1
ATOM 4173 C CA . ALA B 1 135 ? -20.710 132.633 93.224 1.00 41.17 135 ALA B CA 1
ATOM 4174 C C . ALA B 1 135 ? -20.675 132.932 91.738 1.00 58.03 135 ALA B C 1
ATOM 4175 O O . ALA B 1 135 ? -19.725 133.560 91.278 1.00 40.06 135 ALA B O 1
ATOM 4182 N N . ASP C 2 4 ? -5.305 151.597 101.680 1.00 29.48 376 ASP C N 1
ATOM 4183 C CA . ASP C 2 4 ? -6.716 151.954 101.493 1.00 27.41 376 ASP C CA 1
ATOM 4184 C C . ASP C 2 4 ? -7.244 152.519 102.784 1.00 28.19 376 ASP C C 1
ATOM 4185 O O . ASP C 2 4 ? -6.767 152.143 103.844 1.00 30.76 376 ASP C O 1
ATOM 4193 N N . GLY C 2 5 ? -8.208 153.420 102.681 1.00 26.88 377 GLY C N 1
ATOM 4194 C CA . GLY C 2 5 ? -8.964 153.896 103.837 1.00 27.33 377 GLY C CA 1
ATOM 4195 C C . GLY C 2 5 ? -8.322 155.049 104.591 1.00 31.59 377 GLY C C 1
ATOM 4196 O O . GLY C 2 5 ? -8.849 155.480 105.614 1.00 30.21 377 GLY C O 1
ATOM 4217 N N . MET C 2 7 ? -7.190 158.721 105.732 1.00 27.98 379 MET C N 1
ATOM 4218 C CA . MET C 2 7 ? -7.702 160.084 105.694 1.00 30.76 379 MET C CA 1
ATOM 4219 C C . MET C 2 7 ? -6.657 160.956 104.992 1.00 30.16 379 MET C C 1
ATOM 4220 O O . MET C 2 7 ? -5.553 161.081 105.501 1.00 32.96 379 MET C O 1
ATOM 4234 N N . LYS C 2 8 ? -6.999 161.581 103.859 1.00 33.25 380 LYS C N 1
ATOM 4235 C CA . LYS C 2 8 ? -5.997 162.149 102.958 1.00 38.58 380 LYS C CA 1
ATOM 4236 C C . LYS C 2 8 ? -6.105 163.665 102.898 1.00 38.00 380 LYS C C 1
ATOM 4237 O O . LYS C 2 8 ? -7.206 164.217 102.799 1.00 43.18 380 LYS C O 1
ATOM 4256 N N . ARG C 2 9 ? -4.956 164.334 102.952 1.00 41.60 381 ARG C N 1
ATOM 4257 C CA . ARG C 2 9 ? -4.936 165.799 102.945 1.00 48.55 381 ARG C CA 1
ATOM 4258 C C . ARG C 2 9 ? -5.317 166.348 101.571 1.00 64.04 381 ARG C C 1
ATOM 4259 O O . ARG C 2 9 ? -5.021 165.743 100.542 1.00 96.58 381 ARG C O 1
ATOM 4280 N N . ASP D 2 4 ? 8.110 147.856 97.455 1.00 33.69 376 ASP D N 1
ATOM 4281 C CA . ASP D 2 4 ? 9.525 147.930 97.133 1.00 36.49 376 ASP D CA 1
ATOM 4282 C C . ASP D 2 4 ? 10.038 146.690 96.409 1.00 36.47 376 ASP D C 1
ATOM 4283 O O . ASP D 2 4 ? 9.487 145.595 96.563 1.00 34.89 376 ASP D O 1
ATOM 4291 N N . GLY D 2 5 ? 11.087 146.880 95.608 1.00 38.80 377 GLY D N 1
ATOM 4292 C CA . GLY D 2 5 ? 11.754 145.784 94.922 1.00 39.85 377 GLY D CA 1
ATOM 4293 C C . GLY D 2 5 ? 11.052 145.161 93.720 1.00 37.74 377 GLY D C 1
ATOM 4294 O O . GLY D 2 5 ? 11.522 144.148 93.202 1.00 38.85 377 GLY D O 1
ATOM 4315 N N . MET D 2 7 ? 9.934 144.451 89.974 1.00 37.15 379 MET D N 1
ATOM 4316 C CA . MET D 2 7 ? 10.402 144.583 88.590 1.00 39.87 379 MET D CA 1
ATOM 4317 C C . MET D 2 7 ? 9.361 145.411 87.806 1.00 39.22 379 MET D C 1
ATOM 4318 O O . MET D 2 7 ? 8.222 144.975 87.657 1.00 37.31 379 MET D O 1
ATOM 4332 N N . LYS D 2 8 ? 9.726 146.598 87.319 1.00 41.45 380 LYS D N 1
ATOM 4333 C CA . LYS D 2 8 ? 8.763 147.530 86.740 1.00 54.64 380 LYS D CA 1
ATOM 4334 C C . LYS D 2 8 ? 9.155 147.858 85.307 1.00 54.92 380 LYS D C 1
ATOM 4335 O O . LYS D 2 8 ? 10.271 147.579 84.872 1.00 48.53 380 LYS D O 1
ATOM 4354 N N . ARG D 2 9 ? 8.221 148.463 84.577 1.00 80.53 381 ARG D N 1
ATOM 4355 C CA . ARG D 2 9 ? 8.477 148.903 83.206 1.00 86.59 381 ARG D CA 1
ATOM 4356 C C . ARG D 2 9 ? 8.230 150.402 83.051 1.00 102.45 381 ARG D C 1
ATOM 4357 O O . ARG D 2 9 ? 8.883 151.224 83.696 1.00 103.20 381 ARG D O 1
#

Foldseek 3Di:
DFKWKWWDFDPQADDDDIAIETAPDKAFAFEDDPVDHDDNHHRYYPFVQTHRRAWIWHADPVVRFIWIKGQQRQAFKDKQRHTQDDHGDIGDTDTDFQQIKIWGGAWDQDVVVRDITGTTITHMWIAGPVGDTD/DFKWKWWAFDPQFDDDDIAIETAQDKAFAFEDDVPNDDDNHHRYDPFVQTHRRAWIWHADPVVRFIWIKGQQIQAFKDWQNHTQDDHGDIGDTDTDFQQIKIWGGAWDAPPVVRDITHTTITRMWIAGPVGHTD/DDDDD/DDDDD

GO terms:
  GO:0005737 cytoplasm (C, IDA)
  GO:0035331 negative regulation of hippo signaling (P, IDA)
  GO:0030674 protein-macromolecule adaptor activity (F, IDA)
  GO:0090443 FAR/SIN/STRIPAK complex (C, IDA)
  GO:0031966 mitochondrial membrane (C, EXP)
  GO:0005789 endoplasmic reticulum membrane (C, EXP)
  GO:0005515 protein binding (F, IPI)
  GO:0005790 smooth endoplasmic reticulum (C, TAS)
  GO:0005886 plasma membrane (C, TAS)
  GO:0006936 muscle contraction (P, TAS)
  GO:1900825 regulation of membrane depolarization during cardiac muscle cell action potential (P, IMP)
  GO:1902305 regulation of sodium ion transmembrane transport (P, IMP)
  GO:0072659 protein localization to plasma membrane (P, IMP)

Organism: Homo sapiens (NCBI:txid9606)

Sequence (278 aa):
PSALAIFTCRPNSHPFQERHVYLDEPIKIGRSVARCRPAQNNATFDCKVLSRNHALVWFDHKTGKFYLQDTKSSNGTFINSQRLSRGSEESPPCEILSGDIIQFGVDVTENTRKVTHGCIVSTIKLFLPDGMEAPSALAIFTCRPNSHPFQERHVYLDEPIKIGRSVARCRPAQNNATFDCKVLSRNHALVWFDHKTGKFYLQDTKSSNGTFINSQRLSRGSEESPPCEILSGDIIQFGVDVTENTRKVTHGCIVSTIKLFLPDGMEADGMKRDGMKR

Radius of gyration: 19.88 Å; Cα contacts (8 Å, |Δi|>4): 787; chains: 4; bounding box: 50×44×46 Å

Secondary structure (DSSP, 8-state):
---EEEEEE-TTSPP---EEEE-SS-EEEEE-BTTB---TTS-EE--TTS-TT-EEEEEETTTTEEEEEEBS-SS-EEETTEE-S-TT-BPPPEEE-TT-EEEES--EEETTTTEEEP-EEEEEEEE-TTS-B-/---EEEEEEPTTSPP---EEEE-SS-EEEEE-BTTB---TTS-EE--TTS-TT-EEEEEETTTTEEEEEEBS-SS-EEETTEE-S-TT-BPPPEEE-TT-EEEES--EEETTTTEEEP-EEEEEEEE-TTS-B-/-----/-----

B-factor: mean 40.39, std 21.94, range [18.32, 168.31]

Solvent-accessible surface area: 14108 Å² total